Protein AF-A0A4R8T1F4-F1 (afdb_monomer_lite)

InterPro domains:
  IPR007219 Xylanolytic transcriptional activator, regulatory domain [PF04082] (1-56)

Structure (mmCIF, N/CA/C/O backbone):
data_AF-A0A4R8T1F4-F1
#
_entry.id   AF-A0A4R8T1F4-F1
#
loop_
_atom_site.group_PDB
_atom_site.id
_atom_site.type_symbol
_atom_site.label_atom_id
_atom_site.label_alt_id
_atom_site.label_comp_id
_atom_site.label_asym_id
_atom_site.label_entity_id
_atom_site.label_seq_id
_atom_site.pdbx_PDB_ins_code
_atom_site.Cartn_x
_atom_site.Cartn_y
_atom_site.Cartn_z
_atom_site.occupancy
_atom_site.B_iso_or_equiv
_atom_site.auth_seq_id
_atom_site.auth_comp_id
_atom_site.auth_asym_id
_atom_site.auth_atom_id
_atom_site.pdbx_PDB_model_num
ATOM 1 N N . MET A 1 1 ? 15.661 -9.679 -17.151 1.00 87.50 1 MET A N 1
ATOM 2 C CA . MET A 1 1 ? 14.685 -10.650 -16.601 1.00 87.50 1 MET A CA 1
ATOM 3 C C . MET A 1 1 ? 14.981 -11.155 -15.191 1.00 87.50 1 MET A C 1
ATOM 5 O O . MET A 1 1 ? 14.207 -10.804 -14.315 1.00 87.50 1 MET A O 1
ATOM 9 N N . ARG A 1 2 ? 16.074 -11.886 -14.906 1.00 89.06 2 ARG A N 1
ATOM 10 C CA . ARG A 1 2 ? 16.314 -12.486 -13.563 1.00 89.06 2 ARG A CA 1
ATOM 11 C C . ARG A 1 2 ? 16.114 -11.532 -12.372 1.00 89.06 2 ARG A C 1
ATOM 13 O O . ARG A 1 2 ? 15.431 -11.892 -11.425 1.00 89.06 2 ARG A O 1
ATOM 20 N N . ARG A 1 3 ? 16.632 -10.297 -12.453 1.00 91.06 3 ARG A N 1
ATOM 21 C CA . ARG A 1 3 ? 16.435 -9.274 -11.404 1.00 91.06 3 ARG A CA 1
ATOM 22 C C . ARG A 1 3 ? 14.962 -8.925 -11.182 1.00 91.06 3 ARG A C 1
ATOM 24 O O . ARG A 1 3 ? 14.544 -8.833 -10.041 1.00 91.06 3 ARG A O 1
ATOM 31 N N . ARG A 1 4 ? 14.178 -8.751 -12.255 1.00 91.81 4 ARG A N 1
ATOM 32 C CA . ARG A 1 4 ? 12.743 -8.428 -12.153 1.00 91.81 4 ARG A CA 1
ATOM 33 C C . ARG A 1 4 ? 11.991 -9.538 -11.416 1.00 91.81 4 ARG A C 1
ATOM 35 O O . ARG A 1 4 ? 11.257 -9.250 -10.485 1.00 91.81 4 ARG A O 1
ATOM 42 N N . ILE A 1 5 ? 12.254 -10.793 -11.784 1.00 91.62 5 ILE A N 1
ATOM 43 C CA . ILE A 1 5 ? 11.628 -11.967 -11.160 1.00 91.62 5 ILE A CA 1
ATOM 44 C C . ILE A 1 5 ? 12.032 -12.085 -9.688 1.00 91.62 5 ILE A C 1
ATOM 46 O O . ILE A 1 5 ? 11.171 -12.257 -8.835 1.00 91.62 5 ILE A O 1
ATOM 50 N N . TRP A 1 6 ? 13.325 -11.945 -9.378 1.00 91.31 6 TRP A N 1
ATOM 51 C CA . TRP A 1 6 ? 13.814 -12.001 -7.999 1.00 91.31 6 TRP A CA 1
ATOM 52 C C . TRP A 1 6 ? 13.118 -10.978 -7.099 1.00 91.31 6 TRP A C 1
ATOM 54 O O . TRP A 1 6 ? 12.613 -11.331 -6.038 1.00 91.31 6 TRP A O 1
ATOM 64 N N . TRP A 1 7 ? 13.064 -9.718 -7.535 1.00 91.56 7 TRP A N 1
ATOM 65 C CA . TRP A 1 7 ? 12.436 -8.658 -6.754 1.00 91.56 7 TRP A CA 1
ATOM 66 C C . TRP A 1 7 ? 10.920 -8.839 -6.626 1.00 91.56 7 TRP A C 1
ATOM 68 O O . TRP A 1 7 ? 10.375 -8.552 -5.564 1.00 91.56 7 TRP A O 1
ATOM 78 N N . GLN A 1 8 ? 10.255 -9.401 -7.639 1.00 91.44 8 GLN A N 1
ATOM 79 C CA . GLN A 1 8 ? 8.843 -9.764 -7.532 1.00 91.44 8 GLN A CA 1
ATOM 80 C C . GLN A 1 8 ? 8.614 -10.859 -6.480 1.00 91.44 8 GLN A C 1
ATOM 82 O O . GLN A 1 8 ? 7.722 -10.720 -5.649 1.00 91.44 8 GLN A O 1
ATOM 87 N N . ILE A 1 9 ? 9.431 -11.920 -6.477 1.00 90.69 9 ILE A N 1
ATOM 88 C CA . ILE A 1 9 ? 9.363 -12.990 -5.465 1.00 90.69 9 ILE A CA 1
ATOM 89 C C . ILE A 1 9 ? 9.607 -12.413 -4.070 1.00 90.69 9 ILE A C 1
ATOM 91 O O . ILE A 1 9 ? 8.846 -12.690 -3.150 1.00 90.69 9 ILE A O 1
ATOM 95 N N . PHE A 1 10 ? 10.630 -11.569 -3.929 1.00 88.62 10 PHE A N 1
ATOM 96 C CA . PHE A 1 10 ? 10.965 -10.919 -2.667 1.00 88.62 10 PHE A CA 1
ATOM 97 C C . PHE A 1 10 ? 9.807 -10.066 -2.126 1.00 88.62 10 PHE A C 1
ATOM 99 O O . PHE A 1 10 ? 9.461 -10.161 -0.952 1.00 88.62 10 PHE A O 1
ATOM 106 N N . MET A 1 11 ? 9.162 -9.267 -2.980 1.00 89.19 11 MET A N 1
ATOM 107 C CA . MET A 1 11 ? 8.011 -8.456 -2.571 1.00 89.19 11 MET A CA 1
ATOM 108 C C . MET A 1 11 ? 6.785 -9.300 -2.215 1.00 89.19 11 MET A C 1
ATOM 110 O O . MET A 1 11 ? 6.042 -8.933 -1.305 1.00 89.19 11 MET A O 1
ATOM 114 N N . LEU A 1 12 ? 6.567 -10.418 -2.912 1.00 89.31 12 LEU A N 1
ATOM 115 C CA . LEU A 1 12 ? 5.495 -11.353 -2.576 1.00 89.31 12 LEU A CA 1
ATOM 116 C C . LEU A 1 12 ? 5.749 -12.026 -1.224 1.00 89.31 12 LEU A C 1
ATOM 118 O O . LEU A 1 12 ? 4.828 -12.075 -0.417 1.00 89.31 12 LEU A O 1
ATOM 122 N N . ASP A 1 13 ? 6.977 -12.470 -0.944 1.00 87.50 13 ASP A N 1
ATOM 123 C CA . ASP A 1 13 ? 7.350 -13.046 0.356 1.00 87.50 13 ASP A CA 1
ATOM 124 C C . ASP A 1 13 ? 7.095 -12.054 1.500 1.00 87.50 13 ASP A C 1
ATOM 126 O O . ASP A 1 13 ? 6.393 -12.393 2.449 1.00 87.50 13 ASP A O 1
ATOM 130 N N . ILE A 1 14 ? 7.535 -10.796 1.346 1.00 84.00 14 ILE A N 1
ATOM 131 C CA . ILE A 1 14 ? 7.223 -9.710 2.291 1.00 84.00 14 ILE A CA 1
ATOM 132 C C . ILE A 1 14 ? 5.711 -9.554 2.483 1.00 84.00 14 ILE A C 1
ATOM 134 O O . ILE A 1 14 ? 5.217 -9.425 3.603 1.00 84.00 14 ILE A O 1
ATOM 138 N N . LYS A 1 15 ? 4.940 -9.528 1.391 1.00 85.19 15 LYS A N 1
ATOM 139 C CA . LYS A 1 15 ? 3.495 -9.310 1.483 1.00 85.19 15 LYS A CA 1
ATOM 140 C C . LYS A 1 15 ? 2.787 -10.468 2.184 1.00 85.19 15 LYS A C 1
ATOM 142 O O . LYS A 1 15 ? 1.896 -10.215 2.994 1.00 85.19 15 LYS A O 1
ATOM 147 N N . PHE A 1 16 ? 3.154 -11.707 1.877 1.00 85.38 16 PHE A N 1
ATOM 148 C CA . PHE A 1 16 ? 2.524 -12.878 2.475 1.00 85.38 16 PHE A CA 1
ATOM 149 C C . PHE A 1 16 ? 2.954 -13.094 3.921 1.00 85.38 16 PHE A C 1
ATOM 151 O O . PHE A 1 16 ? 2.099 -13.457 4.721 1.00 85.38 16 PHE A O 1
ATOM 158 N N . SER A 1 17 ? 4.199 -12.774 4.284 1.00 83.00 17 SER A N 1
ATOM 159 C CA . SER A 1 17 ? 4.638 -12.794 5.681 1.00 83.00 17 SER A CA 1
ATOM 160 C C . SER A 1 17 ? 3.823 -11.812 6.532 1.00 83.00 17 SER A C 1
ATOM 162 O O . SER A 1 17 ? 3.325 -12.177 7.596 1.00 83.00 17 SER A O 1
ATOM 164 N N . MET A 1 18 ? 3.580 -10.601 6.007 1.00 78.00 18 MET A N 1
ATOM 165 C CA . MET A 1 18 ? 2.718 -9.602 6.653 1.00 78.00 18 MET A CA 1
ATOM 166 C C . MET A 1 18 ? 1.273 -10.084 6.833 1.00 78.00 18 MET A C 1
ATOM 168 O O . MET A 1 18 ? 0.666 -9.785 7.856 1.00 78.00 18 MET A O 1
ATOM 172 N N . ILE A 1 19 ? 0.703 -10.797 5.853 1.00 78.81 19 ILE A N 1
ATOM 173 C CA . ILE A 1 19 ? -0.671 -11.323 5.951 1.00 78.81 19 ILE A CA 1
ATOM 174 C C . ILE A 1 19 ? -0.742 -12.484 6.947 1.00 78.81 19 ILE A C 1
ATOM 176 O O . ILE A 1 19 ? -1.661 -12.545 7.753 1.00 78.81 19 ILE A O 1
ATOM 180 N N . SER A 1 20 ? 0.210 -13.416 6.904 1.00 79.50 20 SER A N 1
ATOM 181 C CA . SER A 1 20 ? 0.166 -14.608 7.755 1.00 79.50 20 SER A CA 1
ATOM 182 C C . SER A 1 20 ? 0.613 -14.345 9.196 1.00 79.50 20 SER A C 1
ATOM 184 O O . SER A 1 20 ? 0.551 -15.253 10.021 1.00 79.50 20 SER A O 1
ATOM 186 N N . GLY A 1 21 ? 1.140 -13.150 9.492 1.00 72.00 21 GLY A N 1
ATOM 187 C CA . GLY A 1 21 ? 1.793 -12.842 10.768 1.00 72.00 21 GLY A CA 1
ATOM 188 C C . GLY A 1 21 ? 3.074 -13.650 11.002 1.00 72.00 21 GLY A C 1
ATOM 189 O O . GLY A 1 21 ? 3.549 -13.744 12.134 1.00 72.00 21 GLY A O 1
ATOM 190 N N . LEU A 1 22 ? 3.625 -14.256 9.946 1.00 72.81 22 LEU A N 1
ATOM 191 C CA . LEU A 1 22 ? 4.881 -14.999 10.010 1.00 72.81 22 LEU A CA 1
ATOM 192 C C . LEU A 1 22 ? 6.027 -14.050 9.673 1.00 72.81 22 LEU A C 1
ATOM 194 O O . LEU A 1 22 ? 5.851 -13.066 8.959 1.00 72.81 22 LEU A O 1
ATOM 198 N N . SER A 1 23 ? 7.225 -14.348 10.168 1.00 68.56 23 SER A N 1
ATOM 199 C CA . SER A 1 23 ? 8.414 -13.622 9.730 1.00 68.56 23 SER A CA 1
ATOM 200 C C . SER A 1 23 ? 8.636 -13.826 8.232 1.00 68.56 23 SER A C 1
ATOM 202 O O . SER A 1 23 ? 8.400 -14.922 7.720 1.00 68.56 23 SER A O 1
ATOM 204 N N . GLN A 1 24 ? 9.156 -12.796 7.559 1.00 67.12 24 GLN A N 1
ATOM 205 C CA . GLN A 1 24 ? 9.688 -12.915 6.198 1.00 67.12 24 GLN A CA 1
ATOM 206 C C . GLN A 1 24 ? 10.593 -14.144 6.104 1.00 67.12 24 GLN A C 1
ATOM 208 O O . GLN A 1 24 ? 11.353 -14.426 7.043 1.00 67.12 24 GLN A O 1
ATOM 213 N N . SER A 1 25 ? 10.532 -14.864 4.983 1.00 63.81 25 SER A N 1
ATOM 214 C CA . SER A 1 25 ? 11.443 -15.979 4.768 1.00 63.81 25 SER A CA 1
ATOM 215 C C . SER A 1 25 ? 12.874 -15.457 4.895 1.00 63.81 25 SER A C 1
ATOM 217 O O . SER A 1 25 ? 13.192 -14.345 4.461 1.00 63.81 25 SER A O 1
ATOM 219 N N . LEU A 1 26 ? 13.771 -16.257 5.476 1.00 61.62 26 LEU A N 1
ATOM 220 C CA . LEU A 1 26 ? 15.210 -15.974 5.516 1.00 61.62 26 LEU A CA 1
ATOM 221 C C . LEU A 1 26 ? 15.826 -16.122 4.109 1.00 61.62 26 LEU A C 1
ATOM 223 O O . LEU A 1 26 ? 16.814 -16.834 3.925 1.00 61.62 26 LEU A O 1
ATOM 227 N N . LEU A 1 27 ? 15.227 -15.481 3.095 1.00 63.50 27 LEU A N 1
ATOM 228 C CA . LEU A 1 27 ? 15.795 -15.340 1.763 1.00 63.50 27 LEU A CA 1
ATOM 229 C C . LEU A 1 27 ? 17.243 -14.862 1.932 1.00 63.50 27 LEU A C 1
ATOM 231 O O . LEU A 1 27 ? 17.474 -13.981 2.764 1.00 63.50 27 LEU A O 1
ATOM 235 N N . PRO A 1 28 ? 18.216 -15.433 1.201 1.00 53.62 28 PRO A N 1
ATOM 236 C CA . PRO A 1 28 ? 19.635 -15.255 1.486 1.00 53.62 28 PRO A CA 1
ATOM 237 C C . PRO A 1 28 ? 20.008 -13.787 1.735 1.00 53.62 28 PRO A C 1
ATOM 239 O O . PRO A 1 28 ? 19.920 -12.941 0.844 1.00 53.62 28 PRO A O 1
ATOM 242 N N . ARG A 1 29 ? 20.410 -13.481 2.972 1.00 62.56 29 ARG A N 1
ATOM 243 C CA . ARG A 1 29 ? 21.003 -12.202 3.378 1.00 62.56 29 ARG A CA 1
ATOM 244 C C . ARG A 1 29 ? 22.493 -12.493 3.577 1.00 62.56 29 ARG A C 1
ATOM 246 O O . ARG A 1 29 ? 22.846 -13.026 4.624 1.00 62.56 29 ARG A O 1
ATOM 253 N N . PRO A 1 30 ? 23.349 -12.269 2.565 1.00 56.78 30 PRO A N 1
ATOM 254 C CA . PRO A 1 30 ? 23.266 -11.211 1.559 1.00 56.78 30 PRO A CA 1
ATOM 255 C C . PRO A 1 30 ? 22.795 -11.694 0.179 1.00 56.78 30 PRO A C 1
ATOM 257 O O . PRO A 1 30 ? 23.291 -12.685 -0.348 1.00 56.78 30 PRO A O 1
ATOM 260 N N . CYS A 1 31 ? 21.909 -10.917 -0.448 1.00 67.06 31 CYS A N 1
ATOM 261 C CA . CYS A 1 31 ? 21.605 -11.031 -1.869 1.00 67.06 31 CYS A CA 1
ATOM 262 C C . CYS A 1 31 ? 22.242 -9.835 -2.586 1.00 67.06 31 CYS A C 1
ATOM 264 O O . CYS A 1 31 ? 21.890 -8.688 -2.317 1.00 67.06 31 CYS A O 1
ATOM 266 N N . ASP A 1 32 ? 23.183 -10.094 -3.493 1.00 77.81 32 ASP A N 1
ATOM 267 C CA . ASP A 1 32 ? 23.863 -9.088 -4.323 1.00 77.81 32 ASP A CA 1
ATOM 268 C C . ASP A 1 32 ? 23.003 -8.624 -5.520 1.00 77.81 32 ASP A C 1
ATOM 270 O O . ASP A 1 32 ? 23.458 -7.886 -6.408 1.00 77.81 32 ASP A O 1
ATOM 274 N N . CYS A 1 33 ? 21.734 -9.048 -5.556 1.00 86.94 33 CYS A N 1
ATOM 275 C CA . CYS A 1 33 ? 20.805 -8.725 -6.622 1.00 86.94 33 CYS A CA 1
ATOM 276 C C . CYS A 1 33 ? 20.491 -7.227 -6.629 1.00 86.94 33 CYS A C 1
ATOM 278 O O . CYS A 1 33 ? 19.690 -6.706 -5.854 1.00 86.94 33 CYS A O 1
ATOM 280 N N . LYS A 1 34 ? 21.111 -6.523 -7.576 1.00 90.19 34 LYS A N 1
ATOM 281 C CA . LYS A 1 34 ? 20.818 -5.114 -7.852 1.00 90.19 34 LYS A CA 1
ATOM 282 C C 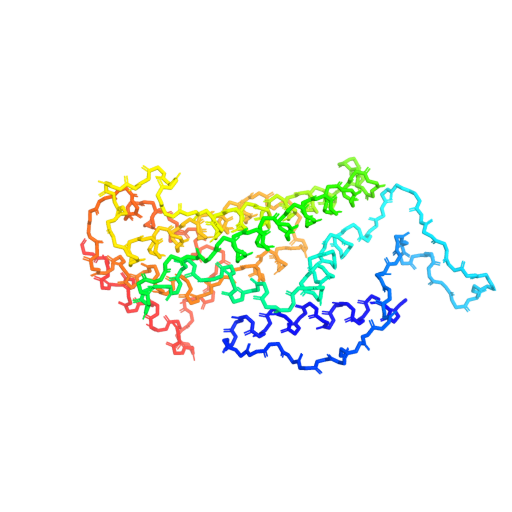. LYS A 1 34 ? 19.349 -4.933 -8.243 1.00 90.19 34 LYS A C 1
ATOM 284 O O . LYS A 1 34 ? 18.733 -5.837 -8.814 1.00 90.19 34 LYS A O 1
ATOM 289 N N . LEU A 1 35 ? 18.824 -3.730 -8.020 1.00 92.00 35 LEU A N 1
ATOM 290 C CA . LEU A 1 35 ? 17.503 -3.342 -8.512 1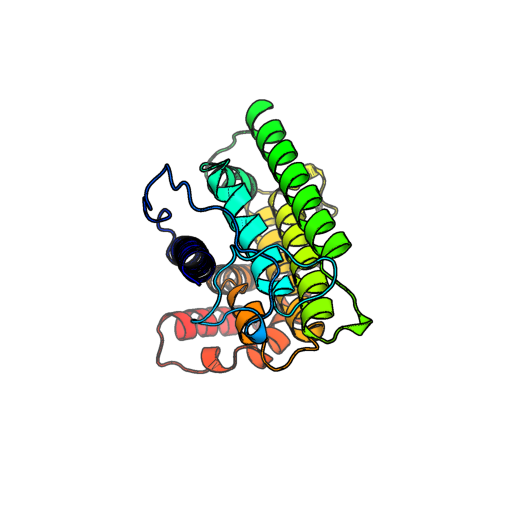.00 92.00 35 LEU A CA 1
ATOM 291 C C . LEU A 1 35 ? 17.380 -3.553 -10.038 1.00 92.00 35 LEU A C 1
ATOM 293 O O . LEU A 1 35 ? 18.392 -3.518 -10.762 1.00 92.00 35 LEU A O 1
ATOM 297 N N . PRO A 1 36 ? 16.161 -3.819 -10.546 1.00 93.44 36 PRO A N 1
ATOM 298 C CA . PRO A 1 36 ? 15.925 -3.906 -11.979 1.00 93.44 36 PRO A CA 1
ATOM 299 C C . PRO A 1 36 ? 16.240 -2.586 -12.683 1.00 93.44 36 PRO A C 1
ATOM 301 O O . PRO A 1 36 ? 16.175 -1.521 -12.079 1.00 93.44 36 PRO A O 1
ATOM 304 N N . LYS A 1 37 ? 16.583 -2.687 -13.967 1.00 93.75 37 LYS A N 1
ATOM 305 C CA . LYS A 1 37 ? 16.850 -1.528 -14.820 1.00 93.75 37 LYS A CA 1
ATOM 306 C C . LYS A 1 37 ? 15.556 -0.932 -15.376 1.00 93.75 37 LYS A C 1
ATOM 308 O O . LYS A 1 37 ? 14.599 -1.683 -15.583 1.00 93.75 37 LYS A O 1
ATOM 313 N N . ASN A 1 38 ? 15.571 0.370 -15.655 1.00 95.31 38 ASN A N 1
ATOM 314 C CA . ASN A 1 38 ? 14.505 1.099 -16.348 1.00 95.31 38 ASN A CA 1
ATOM 315 C C . ASN A 1 38 ? 14.574 0.813 -17.857 1.00 95.31 38 ASN A C 1
ATOM 317 O O . ASN A 1 38 ? 15.340 1.455 -18.570 1.00 95.31 38 ASN A O 1
ATOM 321 N N . LEU A 1 39 ? 13.861 -0.215 -18.313 1.00 94.56 39 LEU A N 1
ATOM 322 C CA . LEU A 1 39 ? 13.865 -0.722 -19.692 1.00 94.56 39 LEU A CA 1
ATOM 323 C C . LEU A 1 39 ? 12.477 -1.247 -20.025 1.00 94.56 39 LEU A C 1
ATOM 325 O O . LEU A 1 39 ? 11.893 -1.902 -19.165 1.00 94.56 39 LEU A O 1
ATOM 329 N N . ASP A 1 40 ? 12.002 -1.062 -21.246 1.00 92.62 40 ASP A N 1
ATOM 330 C CA . ASP A 1 40 ? 10.769 -1.700 -21.705 1.00 92.62 40 ASP A CA 1
ATOM 331 C C . ASP A 1 40 ? 11.017 -3.182 -22.024 1.00 92.62 40 ASP A C 1
ATOM 333 O O . ASP A 1 40 ? 12.159 -3.651 -22.091 1.00 92.62 40 ASP A O 1
ATOM 337 N N . ASP A 1 41 ? 9.950 -3.957 -22.204 1.00 90.62 41 ASP A N 1
ATOM 338 C CA . ASP A 1 41 ? 10.081 -5.364 -22.605 1.00 90.62 41 ASP A CA 1
ATOM 339 C C . ASP A 1 41 ? 10.634 -5.503 -24.026 1.00 90.62 41 ASP A C 1
ATOM 341 O O . ASP A 1 41 ? 11.446 -6.392 -24.282 1.00 90.62 41 ASP A O 1
ATOM 345 N N . ALA A 1 42 ? 10.284 -4.571 -24.917 1.00 90.62 42 ALA A N 1
ATOM 346 C CA . ALA A 1 42 ? 10.808 -4.512 -26.281 1.00 90.62 42 ALA A CA 1
ATOM 347 C C . ALA A 1 42 ? 12.333 -4.310 -26.335 1.00 90.62 42 ALA A C 1
ATOM 349 O O . ALA A 1 42 ? 12.977 -4.729 -27.297 1.00 90.62 42 ALA A O 1
ATOM 350 N N . ASP A 1 43 ? 12.925 -3.723 -25.288 1.00 89.19 43 ASP A N 1
ATOM 351 C CA . ASP A 1 43 ? 14.375 -3.551 -25.195 1.00 89.19 43 ASP A CA 1
ATOM 352 C C . ASP A 1 43 ? 15.097 -4.864 -24.871 1.00 89.19 43 ASP A C 1
ATOM 354 O O . ASP A 1 43 ? 16.309 -4.958 -25.045 1.00 89.19 43 ASP A O 1
ATOM 358 N N . LEU A 1 44 ? 14.395 -5.883 -24.363 1.00 89.44 44 LEU A N 1
ATOM 359 C CA . LEU A 1 44 ? 14.986 -7.137 -23.908 1.00 89.44 44 LEU A CA 1
ATOM 360 C C . LEU A 1 44 ? 14.886 -8.213 -24.994 1.00 89.44 44 LEU A C 1
ATOM 362 O O . LEU A 1 44 ? 13.891 -8.926 -25.093 1.00 89.44 44 LEU A O 1
ATOM 366 N N . HIS A 1 45 ? 15.961 -8.405 -25.760 1.00 86.44 45 HIS A N 1
ATOM 367 C CA . HIS A 1 45 ? 16.011 -9.389 -26.843 1.00 86.44 45 HIS A CA 1
ATOM 368 C C . HIS A 1 45 ? 17.193 -10.364 -26.718 1.00 86.44 45 HIS A C 1
ATOM 370 O O . HIS A 1 45 ? 18.262 -10.061 -26.187 1.00 86.44 45 HIS A O 1
ATOM 376 N N . THR A 1 46 ? 17.015 -11.588 -27.216 1.00 85.19 46 THR A N 1
ATOM 377 C CA . THR A 1 46 ? 18.015 -12.667 -27.093 1.00 85.19 46 THR A CA 1
ATOM 378 C C . THR A 1 46 ? 19.286 -12.416 -27.906 1.00 85.19 46 THR A C 1
ATOM 380 O O . THR A 1 46 ? 20.330 -12.967 -27.577 1.00 85.19 46 THR A O 1
ATOM 383 N N . GLY A 1 47 ? 19.212 -11.562 -28.931 1.00 86.69 47 GLY A N 1
ATOM 384 C CA . GLY A 1 47 ? 20.348 -11.177 -29.776 1.00 86.69 47 GLY A CA 1
ATOM 385 C C . GLY A 1 47 ? 21.195 -10.012 -29.252 1.00 86.69 47 GLY A C 1
ATOM 386 O O . GLY A 1 47 ? 22.048 -9.526 -29.989 1.00 86.69 47 GLY A O 1
ATOM 387 N N . ALA A 1 48 ? 20.952 -9.508 -28.038 1.00 85.62 48 ALA A N 1
ATOM 388 C CA . ALA A 1 48 ? 21.722 -8.390 -27.497 1.00 85.62 48 ALA A CA 1
ATOM 389 C C . ALA A 1 48 ? 23.186 -8.797 -27.259 1.00 85.62 48 ALA A C 1
ATOM 391 O O . ALA A 1 48 ? 23.476 -9.679 -26.450 1.00 85.62 48 ALA A O 1
ATOM 392 N N . THR A 1 49 ? 24.109 -8.136 -27.954 1.00 86.94 49 THR A N 1
ATOM 393 C CA . THR A 1 49 ? 25.560 -8.334 -27.808 1.00 86.94 49 THR A CA 1
ATOM 394 C C . THR A 1 49 ? 26.161 -7.433 -26.730 1.00 86.94 49 THR A C 1
ATOM 396 O O . THR A 1 49 ? 27.183 -7.769 -26.133 1.00 86.94 49 THR A O 1
ATOM 399 N N . GLU A 1 50 ? 25.508 -6.307 -26.439 1.00 88.31 50 GLU A N 1
ATOM 400 C CA . GLU A 1 50 ? 25.918 -5.357 -25.410 1.00 88.31 50 GLU A CA 1
ATOM 401 C C . GLU A 1 50 ? 25.121 -5.508 -24.111 1.00 88.31 50 GLU A C 1
ATOM 403 O O . GLU A 1 50 ? 24.002 -6.022 -24.058 1.00 88.31 50 GLU A O 1
ATOM 408 N N . ARG A 1 51 ? 25.697 -5.004 -23.016 1.00 88.62 51 ARG A N 1
ATOM 409 C CA . ARG A 1 51 ? 25.019 -4.984 -21.722 1.00 88.62 51 ARG A CA 1
ATOM 410 C C . ARG A 1 51 ? 23.930 -3.915 -21.708 1.00 88.62 51 ARG A C 1
ATOM 412 O O . ARG A 1 51 ? 24.224 -2.733 -21.854 1.00 88.62 51 ARG A O 1
ATOM 419 N N . TYR A 1 52 ? 22.711 -4.323 -21.363 1.00 91.38 52 TYR A N 1
ATOM 420 C CA . TYR A 1 52 ? 21.582 -3.415 -21.173 1.00 91.38 52 TYR A CA 1
ATOM 421 C C . TYR A 1 52 ? 21.904 -2.235 -20.242 1.00 91.38 52 TYR A C 1
ATOM 423 O O . TYR A 1 52 ? 22.346 -2.418 -19.096 1.00 91.38 52 TYR A O 1
ATOM 431 N N . LYS A 1 53 ? 21.653 -1.018 -20.725 1.00 90.38 53 LYS A N 1
ATOM 432 C CA . LYS A 1 53 ? 21.787 0.246 -19.984 1.00 90.38 53 LYS A CA 1
ATOM 433 C C . LYS A 1 53 ? 20.421 0.678 -19.450 1.00 90.38 53 LYS A C 1
ATOM 435 O O . LYS A 1 53 ? 19.414 0.106 -19.829 1.00 90.38 53 LYS A O 1
ATOM 440 N N . ASP A 1 54 ? 20.406 1.569 -18.473 1.00 91.25 54 ASP A N 1
ATOM 441 C CA . ASP A 1 54 ? 19.143 2.157 -18.019 1.00 91.25 54 ASP A CA 1
ATOM 442 C C . ASP A 1 54 ? 18.711 3.219 -19.028 1.00 91.25 54 ASP A C 1
ATOM 444 O O . ASP A 1 54 ? 19.570 3.931 -19.552 1.00 91.25 54 ASP A O 1
ATOM 448 N N . ARG A 1 55 ? 17.411 3.299 -19.316 1.00 91.38 55 ARG A N 1
ATOM 449 C CA . ARG A 1 55 ? 16.842 4.397 -20.098 1.00 91.38 55 ARG A CA 1
ATOM 450 C C . ARG A 1 55 ? 16.588 5.592 -19.199 1.00 91.38 55 ARG A C 1
ATOM 452 O O . ARG A 1 55 ? 16.154 5.439 -18.052 1.00 91.38 55 ARG A O 1
ATOM 459 N N . ASP A 1 56 ? 16.812 6.770 -19.756 1.00 90.12 56 ASP A N 1
ATOM 460 C CA . ASP A 1 56 ? 16.348 8.017 -19.168 1.00 90.12 56 ASP A CA 1
ATOM 461 C C . ASP A 1 56 ? 14.870 8.226 -19.518 1.00 90.12 56 ASP A C 1
ATOM 463 O O . ASP A 1 56 ? 14.435 7.905 -20.626 1.00 90.12 56 ASP A O 1
ATOM 467 N N . GLY A 1 57 ? 14.096 8.761 -18.572 1.00 92.88 57 GLY A N 1
ATOM 468 C CA . GLY A 1 57 ? 12.684 9.071 -18.781 1.00 92.88 57 GLY A CA 1
ATOM 469 C C . GLY A 1 57 ? 11.711 7.898 -18.564 1.00 92.88 57 GLY A C 1
ATOM 470 O O . GLY A 1 57 ? 12.075 6.879 -17.957 1.00 92.88 57 GLY A O 1
ATOM 471 N N . PRO A 1 58 ? 10.443 8.080 -18.984 1.00 96.06 58 PRO A N 1
ATOM 472 C CA . PRO A 1 58 ? 9.347 7.158 -18.704 1.00 96.06 58 PRO A CA 1
ATOM 473 C C . PRO A 1 58 ? 9.463 5.837 -19.471 1.00 96.06 58 PRO A C 1
ATOM 475 O O . PRO A 1 58 ? 9.811 5.821 -20.648 1.00 96.06 58 PRO A O 1
ATOM 478 N N . THR A 1 59 ? 9.154 4.735 -18.782 1.00 95.75 59 THR A N 1
ATOM 479 C CA . THR A 1 59 ? 9.040 3.377 -19.340 1.00 95.75 59 THR A CA 1
ATOM 480 C C . THR A 1 59 ? 7.915 2.621 -18.627 1.00 95.75 59 THR A C 1
ATOM 482 O O . THR A 1 59 ? 7.477 3.015 -17.538 1.00 95.75 59 THR A O 1
ATOM 485 N N . GLU A 1 60 ? 7.526 1.465 -19.165 1.00 92.25 60 GLU A N 1
ATOM 486 C CA . GLU A 1 60 ? 6.544 0.558 -18.550 1.00 92.25 60 GLU A CA 1
ATOM 487 C C . GLU A 1 60 ? 6.994 0.031 -17.167 1.00 92.25 60 GLU A C 1
ATOM 489 O O . GLU A 1 60 ? 6.191 -0.462 -16.370 1.00 92.25 60 GLU A O 1
ATOM 494 N N . MET A 1 61 ? 8.280 0.179 -16.826 1.00 94.06 61 MET A N 1
ATOM 495 C CA . MET A 1 61 ? 8.862 -0.289 -15.567 1.00 94.06 61 MET A CA 1
ATOM 496 C C . MET A 1 61 ? 8.591 0.606 -14.358 1.00 94.06 61 MET A C 1
ATOM 498 O O . MET A 1 61 ? 8.991 0.240 -13.250 1.00 94.06 61 MET A O 1
ATOM 502 N N . ILE A 1 62 ? 7.928 1.754 -14.510 1.00 95.44 62 ILE A N 1
ATOM 503 C CA . ILE A 1 62 ? 7.767 2.712 -13.406 1.00 95.44 62 ILE A CA 1
ATOM 504 C C . ILE A 1 62 ? 7.126 2.090 -12.156 1.00 95.44 62 ILE A C 1
ATOM 506 O O . ILE A 1 62 ? 7.615 2.285 -11.041 1.00 95.44 62 ILE A O 1
ATOM 510 N N . MET A 1 63 ? 6.092 1.267 -12.337 1.00 93.94 63 MET A N 1
ATOM 511 C CA . MET A 1 63 ? 5.400 0.588 -11.242 1.00 93.94 63 MET A CA 1
ATOM 512 C C . MET A 1 63 ? 6.319 -0.367 -10.466 1.00 93.94 63 MET A C 1
ATOM 514 O O . MET A 1 63 ? 6.530 -0.144 -9.270 1.00 93.94 63 MET A O 1
ATOM 518 N N . PRO A 1 64 ? 6.927 -1.396 -11.090 1.00 93.56 64 PRO A N 1
ATOM 519 C CA . PRO A 1 64 ? 7.855 -2.269 -10.378 1.00 93.56 64 PRO A CA 1
ATOM 520 C C . PRO A 1 64 ? 9.062 -1.508 -9.818 1.00 93.56 64 PRO A C 1
ATOM 522 O O . PRO A 1 64 ? 9.526 -1.842 -8.734 1.00 93.56 64 PRO A O 1
ATOM 525 N N . LEU A 1 65 ? 9.568 -0.465 -10.487 1.00 95.00 65 LEU A N 1
ATOM 526 C CA . LEU A 1 65 ? 10.665 0.343 -9.944 1.00 95.00 65 LEU A CA 1
ATOM 527 C C . LEU A 1 65 ? 10.284 1.004 -8.617 1.00 95.00 65 LEU A C 1
ATOM 529 O O . LEU A 1 65 ? 11.053 0.893 -7.666 1.00 95.00 65 LEU A O 1
ATOM 533 N N . VAL A 1 66 ? 9.106 1.630 -8.531 1.00 95.44 66 VAL A N 1
ATOM 534 C CA . VAL A 1 66 ? 8.573 2.224 -7.292 1.00 95.44 66 VAL A CA 1
ATOM 535 C C . VAL A 1 66 ? 8.428 1.165 -6.199 1.00 95.44 66 VAL A C 1
ATOM 537 O O . VAL A 1 66 ? 8.934 1.349 -5.093 1.00 95.44 66 VAL A O 1
ATOM 540 N N . VAL A 1 67 ? 7.805 0.028 -6.513 1.00 93.50 67 VAL A N 1
ATOM 541 C CA . VAL A 1 67 ? 7.549 -1.044 -5.538 1.00 93.50 67 VAL A CA 1
ATOM 542 C C . VAL A 1 67 ? 8.852 -1.654 -5.011 1.00 93.50 67 VAL A C 1
ATOM 544 O O . VAL A 1 67 ? 9.011 -1.839 -3.805 1.00 93.50 67 VAL A O 1
ATOM 547 N N . HIS A 1 68 ? 9.831 -1.903 -5.880 1.00 93.81 68 HIS A N 1
ATOM 548 C CA . HIS A 1 68 ? 11.103 -2.500 -5.475 1.00 93.81 68 HIS A CA 1
ATOM 549 C C . HIS A 1 68 ? 11.979 -1.557 -4.639 1.00 93.81 68 HIS A C 1
ATOM 551 O O . HIS A 1 68 ? 12.812 -2.043 -3.875 1.00 93.81 68 HIS A O 1
ATOM 557 N N . GLN A 1 69 ? 11.792 -0.229 -4.709 1.00 94.19 69 GLN A N 1
ATOM 558 C CA . GLN A 1 69 ? 12.466 0.676 -3.765 1.00 94.19 69 GLN A CA 1
ATOM 559 C C . GLN A 1 69 ? 12.045 0.408 -2.317 1.00 94.19 69 GLN A C 1
ATOM 561 O O . GLN A 1 69 ? 12.879 0.511 -1.420 1.00 94.19 69 GLN A O 1
ATOM 566 N N . ILE A 1 70 ? 10.780 0.039 -2.092 1.00 90.31 70 ILE A N 1
ATOM 567 C CA . ILE A 1 70 ? 10.253 -0.285 -0.760 1.00 90.31 70 ILE A CA 1
ATOM 568 C C . ILE A 1 70 ? 10.969 -1.520 -0.228 1.00 90.31 70 ILE A C 1
ATOM 570 O O . ILE A 1 70 ? 11.581 -1.466 0.838 1.00 90.31 70 ILE A O 1
ATOM 574 N N . GLY A 1 71 ? 10.961 -2.600 -1.018 1.00 89.38 71 GLY A N 1
ATOM 575 C CA . GLY A 1 71 ? 11.646 -3.839 -0.672 1.00 89.38 71 GLY A CA 1
ATOM 576 C C . GLY A 1 71 ? 13.132 -3.614 -0.414 1.00 89.38 71 GLY A C 1
ATOM 577 O O . GLY A 1 71 ? 13.668 -4.115 0.570 1.00 89.38 71 GLY A O 1
ATOM 578 N N . TYR A 1 72 ? 13.788 -2.798 -1.242 1.00 90.75 72 TYR A N 1
ATOM 579 C CA . TYR A 1 72 ? 15.189 -2.447 -1.042 1.00 90.75 72 TYR A CA 1
ATOM 580 C C . TYR A 1 72 ? 15.417 -1.762 0.308 1.00 90.75 72 TYR A C 1
ATOM 582 O O . TYR A 1 72 ? 16.298 -2.179 1.052 1.00 90.75 72 TYR A O 1
ATOM 590 N N . CYS A 1 73 ? 14.619 -0.750 0.662 1.00 90.81 73 CYS A N 1
ATOM 591 C CA . CYS A 1 73 ? 14.733 -0.082 1.960 1.00 90.81 73 CYS A CA 1
ATOM 592 C C . CYS A 1 73 ? 14.490 -1.042 3.131 1.00 90.81 73 CYS A C 1
ATOM 594 O O . CYS A 1 73 ? 15.248 -1.015 4.099 1.00 90.81 73 CYS A O 1
ATOM 596 N N . MET A 1 74 ? 13.468 -1.899 3.042 1.00 86.12 74 MET A N 1
ATOM 597 C CA . MET A 1 74 ? 13.166 -2.899 4.075 1.00 86.12 74 MET A CA 1
ATOM 598 C C . MET A 1 74 ? 14.316 -3.897 4.245 1.00 86.12 74 MET A C 1
ATOM 600 O O . MET A 1 74 ? 14.695 -4.219 5.366 1.00 86.12 74 MET A O 1
ATOM 604 N N . GLN A 1 75 ? 14.944 -4.325 3.148 1.00 85.94 75 GLN A N 1
ATOM 605 C CA . GLN A 1 75 ? 16.101 -5.219 3.192 1.00 85.94 75 GLN A CA 1
ATOM 606 C C . GLN A 1 75 ? 17.302 -4.595 3.925 1.00 85.94 75 GLN A C 1
ATOM 608 O O . GLN A 1 75 ? 18.044 -5.310 4.595 1.00 85.94 75 GLN A O 1
ATOM 613 N N . GLN A 1 76 ? 17.500 -3.275 3.815 1.00 86.12 76 GLN A N 1
ATOM 614 C CA . GLN A 1 76 ? 18.582 -2.564 4.513 1.00 86.12 76 GLN A CA 1
ATOM 615 C C . GLN A 1 76 ? 18.316 -2.371 6.014 1.00 86.12 76 GLN A C 1
ATOM 617 O O . GLN A 1 76 ? 19.234 -2.021 6.754 1.00 86.12 76 GLN A O 1
ATOM 622 N N . GLN A 1 77 ? 17.070 -2.535 6.462 1.00 86.06 77 GLN A N 1
ATOM 623 C CA . GLN A 1 77 ? 16.634 -2.289 7.837 1.00 86.06 77 GLN A CA 1
ATOM 624 C C . GLN A 1 77 ? 15.671 -3.405 8.274 1.00 86.06 77 GLN A C 1
ATOM 626 O O . GLN A 1 77 ? 14.467 -3.179 8.354 1.00 86.06 77 GLN A O 1
ATOM 631 N N . PRO A 1 78 ? 16.171 -4.621 8.539 1.00 76.50 78 PRO A N 1
ATOM 632 C CA . PRO A 1 78 ? 15.328 -5.807 8.686 1.00 76.50 78 PRO A CA 1
ATOM 633 C C . PRO A 1 78 ? 14.338 -5.749 9.857 1.00 76.50 78 PRO A C 1
ATOM 635 O O . PRO A 1 78 ? 13.265 -6.335 9.762 1.00 76.50 78 PRO A O 1
ATOM 638 N N . ASP A 1 79 ? 14.655 -5.005 10.918 1.00 81.75 79 ASP A N 1
ATOM 639 C CA . ASP A 1 79 ? 13.785 -4.861 12.094 1.00 81.75 79 ASP A CA 1
ATOM 640 C C . ASP A 1 79 ? 12.769 -3.714 11.959 1.00 81.75 79 ASP A C 1
ATOM 642 O O . ASP A 1 79 ? 11.970 -3.471 12.867 1.00 81.75 79 ASP A O 1
ATOM 646 N N . ILE A 1 80 ? 12.783 -2.975 10.840 1.00 83.62 80 ILE A N 1
ATOM 647 C CA . ILE A 1 80 ? 11.981 -1.755 10.702 1.00 83.62 80 ILE A CA 1
ATOM 648 C C . ILE A 1 80 ? 10.482 -2.021 10.784 1.00 83.62 80 ILE A C 1
ATOM 650 O O . ILE A 1 80 ? 9.750 -1.212 11.344 1.00 83.62 80 ILE A O 1
ATOM 654 N N . GLU A 1 81 ? 10.026 -3.156 10.260 1.00 78.38 81 GLU A N 1
ATOM 655 C CA . GLU A 1 81 ? 8.613 -3.526 10.238 1.00 78.38 81 GLU A CA 1
ATOM 656 C C . GLU A 1 81 ? 8.063 -3.658 11.665 1.00 78.38 81 GLU A C 1
ATOM 658 O O . GLU A 1 81 ? 7.094 -2.987 12.029 1.00 78.38 81 GLU A O 1
ATOM 663 N N . ALA A 1 82 ? 8.754 -4.429 12.510 1.00 77.69 82 ALA A N 1
ATOM 664 C CA . ALA A 1 82 ? 8.410 -4.583 13.920 1.00 77.69 82 ALA A CA 1
ATOM 665 C C . ALA A 1 82 ? 8.472 -3.241 14.673 1.00 77.69 82 ALA A C 1
ATOM 667 O O . ALA A 1 82 ? 7.606 -2.938 15.495 1.00 77.69 82 ALA A O 1
ATOM 668 N N . LEU A 1 83 ? 9.462 -2.396 14.363 1.00 80.69 83 LEU A N 1
ATOM 669 C CA . LEU A 1 83 ? 9.600 -1.065 14.964 1.00 80.69 83 LEU A CA 1
ATOM 670 C C . LEU A 1 83 ? 8.479 -0.095 14.554 1.00 80.69 83 LEU A C 1
ATOM 672 O O . LEU A 1 83 ? 8.049 0.736 15.363 1.00 80.69 83 LEU A O 1
ATOM 676 N N . MET A 1 84 ? 7.995 -0.180 13.314 1.00 78.56 84 MET A N 1
ATOM 677 C CA . MET A 1 84 ? 6.875 0.628 12.828 1.00 78.56 84 MET A CA 1
ATOM 678 C C . MET A 1 84 ? 5.572 0.223 13.509 1.00 78.56 84 MET A C 1
ATOM 680 O O . MET A 1 84 ? 4.898 1.082 14.077 1.00 78.56 84 MET A O 1
ATOM 684 N N . LEU A 1 85 ? 5.278 -1.080 13.545 1.00 72.50 85 LEU A N 1
ATOM 685 C CA . LEU A 1 85 ? 4.071 -1.630 14.170 1.00 72.50 85 LEU A CA 1
ATOM 686 C C . LEU A 1 85 ? 4.051 -1.495 15.698 1.00 72.50 85 LEU A C 1
ATOM 688 O O . LEU A 1 85 ? 3.011 -1.696 16.320 1.00 72.50 85 LEU A O 1
ATOM 692 N N . TYR A 1 86 ? 5.163 -1.096 16.318 1.00 68.94 86 TYR A N 1
ATOM 693 C CA . TYR A 1 86 ? 5.249 -0.877 17.760 1.00 68.94 86 TYR A CA 1
ATOM 694 C C . TYR A 1 86 ? 4.174 0.085 18.295 1.00 68.94 86 TYR A C 1
ATOM 696 O O . TYR A 1 86 ? 3.635 -0.154 19.371 1.00 68.94 86 TYR A O 1
ATOM 704 N N . ASN A 1 87 ? 3.836 1.162 17.572 1.00 61.22 87 ASN A N 1
ATOM 705 C CA . ASN A 1 87 ? 2.802 2.112 18.024 1.00 61.22 87 ASN A CA 1
ATOM 706 C C . ASN A 1 87 ? 1.410 1.461 18.092 1.00 61.22 87 ASN A C 1
ATOM 708 O O . ASN A 1 87 ? 0.632 1.776 18.985 1.00 61.22 87 ASN A O 1
ATOM 712 N N . GLU A 1 88 ? 1.132 0.529 17.182 1.00 57.16 88 GLU A N 1
ATOM 713 C CA . GLU A 1 88 ? -0.152 -0.169 17.081 1.00 57.16 88 GLU A CA 1
ATOM 714 C C . GLU A 1 88 ? -0.238 -1.352 18.057 1.00 57.16 88 GLU A C 1
ATOM 716 O O . GLU A 1 88 ? -1.272 -1.600 18.680 1.00 57.16 88 GLU A O 1
ATOM 721 N N . LEU A 1 89 ? 0.875 -2.068 18.250 1.00 55.72 89 LEU A N 1
ATOM 722 C CA . LEU A 1 89 ? 0.932 -3.290 19.058 1.00 55.72 89 LEU A CA 1
ATOM 723 C C . LEU A 1 89 ? 1.288 -3.048 20.537 1.00 55.72 89 LEU A C 1
ATOM 725 O O . LEU A 1 89 ? 1.135 -3.944 21.367 1.00 55.72 89 LEU A O 1
ATOM 729 N N . SER A 1 90 ? 1.694 -1.833 20.917 1.00 55.12 90 SER A N 1
ATOM 730 C CA . SER A 1 90 ? 2.033 -1.465 22.309 1.00 55.12 90 SER A CA 1
ATOM 731 C C . SER A 1 90 ? 0.841 -1.472 23.281 1.00 55.12 90 SER A C 1
ATOM 733 O O . SER A 1 90 ? 0.999 -1.183 24.465 1.00 55.12 90 SER A O 1
ATOM 735 N N . THR A 1 91 ? -0.326 -1.957 22.845 1.00 45.62 91 THR A N 1
ATOM 736 C CA . THR A 1 91 ? -1.363 -2.498 23.741 1.00 45.62 91 THR A CA 1
ATOM 737 C C . THR A 1 91 ? -0.822 -3.517 24.767 1.00 45.62 91 THR A C 1
ATOM 739 O O . THR A 1 91 ? -1.462 -3.706 25.800 1.00 45.62 91 THR A O 1
ATOM 742 N N . LEU A 1 92 ? 0.350 -4.129 24.526 1.00 43.97 92 LEU A N 1
ATOM 743 C CA . LEU A 1 92 ? 0.979 -5.133 25.397 1.00 43.97 92 LEU A CA 1
ATOM 744 C C . LEU A 1 92 ? 2.172 -4.636 26.241 1.00 43.97 92 LEU A C 1
ATOM 746 O O . LEU A 1 92 ? 2.610 -5.359 27.134 1.00 43.97 92 LEU A O 1
ATOM 750 N N . SER A 1 93 ? 2.707 -3.430 26.020 1.00 41.75 93 SER A N 1
ATOM 751 C CA . SER A 1 93 ? 3.792 -2.897 26.858 1.00 41.75 93 SER A CA 1
ATOM 752 C C . SER A 1 93 ? 3.752 -1.372 26.959 1.00 41.75 93 SER A C 1
ATOM 754 O O . SER A 1 93 ? 3.708 -0.648 25.969 1.00 41.75 93 SER A O 1
ATOM 756 N N . SER A 1 94 ? 3.811 -0.860 28.190 1.00 45.72 94 SER A N 1
ATOM 757 C CA . SER A 1 94 ? 3.773 0.572 28.524 1.00 45.72 94 SER A CA 1
ATOM 758 C C . SER A 1 94 ? 5.052 1.343 28.137 1.00 45.72 94 SER A C 1
ATOM 760 O O . SER A 1 94 ? 5.389 2.352 28.761 1.00 45.72 94 SER A O 1
ATOM 762 N N . GLY A 1 95 ? 5.832 0.847 27.176 1.00 53.25 95 GLY A N 1
ATOM 763 C CA . GLY A 1 95 ? 7.154 1.372 26.857 1.00 53.25 95 GLY A CA 1
ATOM 764 C C . GLY A 1 95 ? 7.090 2.508 25.842 1.00 53.25 95 GLY A C 1
ATOM 765 O O . GLY A 1 95 ? 6.698 2.299 24.697 1.00 53.25 95 GLY A O 1
ATOM 766 N N . ARG A 1 96 ? 7.550 3.706 26.215 1.00 60.78 96 ARG A N 1
ATOM 767 C CA . ARG A 1 96 ? 7.928 4.749 25.245 1.00 60.78 96 ARG A CA 1
ATOM 768 C C . ARG A 1 96 ? 9.010 4.191 24.309 1.00 60.78 96 ARG A C 1
ATOM 770 O O . ARG A 1 96 ? 9.970 3.598 24.801 1.00 60.78 96 ARG A O 1
ATOM 777 N N . LYS A 1 97 ? 8.902 4.428 22.993 1.00 68.44 97 LYS A N 1
ATOM 778 C CA . LYS A 1 97 ? 10.002 4.150 22.047 1.00 68.44 97 LYS A CA 1
ATOM 779 C C . LYS A 1 97 ? 11.284 4.828 22.534 1.00 68.44 97 LYS A C 1
ATOM 781 O O . LYS A 1 97 ? 11.252 5.977 22.987 1.00 68.44 97 LYS A O 1
ATOM 786 N N . SER A 1 98 ? 12.416 4.135 22.435 1.00 74.25 98 SER A N 1
ATOM 787 C CA . SER A 1 98 ? 13.704 4.756 22.753 1.00 74.25 98 SER A CA 1
ATOM 788 C C . SER A 1 98 ? 14.044 5.826 21.708 1.00 74.25 98 SER A C 1
ATOM 790 O O . SER A 1 98 ? 13.630 5.734 20.551 1.00 74.25 98 SER A O 1
ATOM 792 N N . LYS A 1 99 ? 14.847 6.834 22.080 1.00 78.38 99 LYS A N 1
ATOM 793 C CA . LYS A 1 99 ? 15.320 7.858 21.125 1.00 78.38 99 LYS A CA 1
ATOM 794 C C . LYS A 1 99 ? 15.994 7.234 19.895 1.00 78.38 99 LYS A C 1
ATOM 796 O O . LYS A 1 99 ? 15.853 7.756 18.794 1.00 78.38 99 LYS A O 1
ATOM 801 N N . VAL A 1 100 ? 16.689 6.111 20.088 1.00 80.94 100 VAL A N 1
ATOM 802 C CA . VAL A 1 100 ? 17.360 5.356 19.020 1.00 80.94 100 VAL A CA 1
ATOM 803 C C . VAL A 1 100 ? 16.340 4.750 18.055 1.00 80.94 100 VAL A C 1
ATOM 805 O O . VAL A 1 100 ? 16.474 4.926 16.849 1.00 80.94 100 VAL A O 1
ATOM 808 N N . GLN A 1 101 ? 15.285 4.111 18.571 1.00 83.44 101 GLN A N 1
ATOM 809 C CA . GLN A 1 101 ? 14.218 3.532 17.745 1.00 83.44 101 GLN A CA 1
ATOM 810 C C . GLN A 1 101 ? 13.486 4.612 16.939 1.00 83.44 101 GLN A C 1
ATOM 812 O O . GLN A 1 101 ? 13.262 4.444 15.743 1.00 83.44 101 GLN A O 1
ATOM 817 N N . SER A 1 102 ? 13.167 5.753 17.558 1.00 83.50 102 SER A N 1
ATOM 818 C CA . SER A 1 102 ? 12.540 6.877 16.851 1.00 83.50 102 SER A CA 1
ATOM 819 C C . SER A 1 102 ? 13.443 7.449 15.753 1.00 83.50 102 SER A C 1
ATOM 821 O O . SER A 1 102 ? 12.967 7.737 14.657 1.00 83.50 102 SER A O 1
ATOM 823 N N . ALA A 1 103 ? 14.750 7.571 16.008 1.00 87.94 103 ALA A N 1
ATOM 824 C CA . ALA A 1 103 ? 15.712 8.030 15.007 1.00 87.94 103 ALA A CA 1
ATOM 825 C C . ALA A 1 103 ? 15.853 7.043 13.835 1.00 87.94 103 ALA A C 1
ATOM 827 O O . ALA A 1 103 ? 15.938 7.475 12.686 1.00 87.94 103 ALA A O 1
ATOM 828 N N . GLN A 1 104 ? 15.832 5.735 14.108 1.00 89.94 104 GLN A N 1
ATOM 829 C CA . GLN A 1 104 ? 15.877 4.689 13.083 1.00 89.94 104 GLN A CA 1
ATOM 830 C C . GLN A 1 104 ? 14.625 4.696 12.197 1.00 89.94 104 GLN A C 1
ATOM 832 O O . GLN A 1 104 ? 14.726 4.588 10.976 1.00 89.94 104 GLN A O 1
ATOM 837 N N . ILE A 1 105 ? 13.443 4.890 12.790 1.00 89.19 105 ILE A N 1
ATOM 838 C CA . ILE A 1 105 ? 12.206 5.075 12.025 1.00 89.19 105 ILE A CA 1
ATOM 839 C C . ILE A 1 105 ? 12.318 6.329 11.155 1.00 89.19 105 ILE A C 1
ATOM 841 O O . ILE A 1 105 ? 12.096 6.259 9.950 1.00 89.19 105 ILE A O 1
ATOM 845 N N . GLY A 1 106 ? 12.727 7.461 11.734 1.00 90.81 106 GLY A N 1
ATOM 846 C CA . GLY A 1 106 ? 12.877 8.714 10.995 1.00 90.81 106 GLY A CA 1
ATOM 847 C C . GLY A 1 106 ? 13.848 8.607 9.813 1.00 90.81 106 GLY A C 1
ATOM 848 O O . GLY A 1 106 ? 13.545 9.091 8.720 1.00 90.81 106 GLY A O 1
ATOM 849 N N . SER A 1 107 ? 14.990 7.935 9.992 1.00 93.06 107 SER A N 1
ATOM 850 C CA . SER A 1 107 ? 15.973 7.741 8.920 1.00 93.06 107 SER A CA 1
ATOM 851 C C . SER A 1 107 ? 15.455 6.820 7.814 1.00 93.06 107 SER A C 1
ATOM 853 O O . SER A 1 107 ? 15.662 7.118 6.633 1.00 93.06 107 SER A O 1
ATOM 855 N N . PHE A 1 108 ? 14.727 5.755 8.165 1.00 93.12 108 PHE A N 1
ATOM 856 C CA . PHE A 1 108 ? 14.070 4.891 7.189 1.00 93.12 108 PHE A CA 1
ATOM 857 C C . PHE A 1 108 ? 13.021 5.653 6.376 1.00 93.12 108 PHE A C 1
ATOM 859 O O . PHE A 1 108 ? 13.060 5.606 5.147 1.00 93.12 108 PHE A O 1
ATOM 866 N N . VAL A 1 109 ? 12.116 6.383 7.043 1.00 93.94 109 VAL A N 1
ATOM 867 C CA . VAL A 1 109 ? 11.035 7.135 6.381 1.00 93.94 109 VAL A CA 1
ATOM 868 C C . VAL A 1 109 ? 11.620 8.140 5.397 1.00 93.94 109 VAL A C 1
ATOM 870 O O . VAL A 1 109 ? 11.208 8.175 4.237 1.00 93.94 109 VAL A O 1
ATOM 873 N N . LYS A 1 110 ? 12.637 8.898 5.825 1.00 95.81 110 LYS A N 1
ATOM 874 C CA . LYS A 1 110 ? 13.336 9.853 4.962 1.00 95.81 110 LYS A CA 1
ATOM 875 C C . LYS A 1 110 ? 13.976 9.164 3.755 1.00 95.81 110 LYS A C 1
ATOM 877 O O . LYS A 1 110 ? 13.746 9.574 2.623 1.00 95.81 110 LYS A O 1
ATOM 882 N N . THR A 1 111 ? 14.721 8.082 3.986 1.00 96.19 111 THR A N 1
ATOM 883 C CA . THR A 1 111 ? 15.399 7.334 2.916 1.00 96.19 111 THR A CA 1
ATOM 884 C C . THR A 1 111 ? 14.406 6.790 1.893 1.00 96.19 111 THR A C 1
ATOM 886 O O . THR A 1 111 ? 14.628 6.903 0.687 1.00 96.19 111 THR A O 1
ATOM 889 N N . LEU A 1 112 ? 13.299 6.210 2.355 1.00 96.00 112 LEU A N 1
ATOM 890 C CA . LEU A 1 112 ? 12.259 5.697 1.475 1.00 96.00 112 LEU A CA 1
ATOM 891 C C . LEU A 1 112 ? 11.613 6.825 0.666 1.00 96.00 112 LEU A C 1
ATOM 893 O O . LEU A 1 112 ? 11.503 6.706 -0.553 1.00 96.00 112 LEU A O 1
ATOM 897 N N . GLN A 1 113 ? 11.237 7.927 1.318 1.00 97.62 113 GLN A N 1
ATOM 898 C CA . GLN A 1 113 ? 10.652 9.088 0.654 1.00 97.62 113 GLN A CA 1
ATOM 899 C C . GLN A 1 113 ? 11.572 9.648 -0.434 1.00 97.62 113 GLN A C 1
ATOM 901 O O . GLN A 1 113 ? 11.120 9.853 -1.561 1.00 97.62 113 GLN A O 1
ATOM 906 N N . ASP A 1 114 ? 12.857 9.832 -0.134 1.00 97.94 114 ASP A N 1
ATOM 907 C CA . ASP A 1 114 ? 13.838 10.349 -1.090 1.00 97.94 114 ASP A CA 1
ATOM 908 C C . ASP A 1 114 ? 13.978 9.421 -2.305 1.00 97.94 114 ASP A C 1
ATOM 910 O O . ASP A 1 114 ? 13.961 9.877 -3.450 1.00 97.94 114 ASP A O 1
ATOM 914 N N . ARG A 1 115 ? 14.041 8.101 -2.084 1.00 96.81 115 ARG A N 1
ATOM 915 C CA . ARG A 1 115 ? 14.161 7.114 -3.171 1.00 96.81 115 ARG A CA 1
ATOM 916 C C . ARG A 1 115 ? 12.914 7.037 -4.041 1.00 96.81 115 ARG A C 1
ATOM 918 O O . ARG A 1 115 ? 13.041 6.986 -5.264 1.00 96.81 115 ARG A O 1
ATOM 925 N N . LEU A 1 116 ? 11.724 7.042 -3.442 1.00 97.50 116 LEU A N 1
ATOM 926 C CA . LEU A 1 116 ? 10.472 7.015 -4.197 1.00 97.50 116 LEU A CA 1
ATOM 927 C C . LEU A 1 116 ? 10.266 8.313 -4.985 1.00 97.50 116 LEU A C 1
ATOM 929 O O . LEU A 1 116 ? 9.865 8.270 -6.148 1.00 97.50 116 LEU A O 1
ATOM 933 N N . ASN A 1 117 ? 10.585 9.466 -4.390 1.00 97.31 117 ASN A N 1
ATOM 934 C CA . ASN A 1 117 ? 10.544 10.746 -5.092 1.00 97.31 117 ASN A CA 1
ATOM 935 C C . ASN A 1 117 ? 11.536 10.775 -6.255 1.00 97.31 117 ASN A C 1
ATOM 937 O O . ASN A 1 117 ? 11.160 11.192 -7.347 1.00 97.31 117 ASN A O 1
ATOM 941 N N . ASN A 1 118 ? 12.758 10.272 -6.061 1.00 96.38 118 ASN A N 1
ATOM 942 C CA . ASN A 1 118 ? 13.748 10.197 -7.131 1.00 96.38 118 ASN A CA 1
ATOM 943 C C . ASN A 1 118 ? 13.307 9.272 -8.274 1.00 96.38 118 ASN A C 1
ATOM 945 O O . ASN A 1 118 ? 13.502 9.617 -9.436 1.00 96.38 118 ASN A O 1
ATOM 949 N N . ALA A 1 119 ? 12.691 8.128 -7.956 1.00 95.62 119 ALA A N 1
ATOM 950 C CA . ALA A 1 119 ? 12.166 7.205 -8.959 1.00 95.62 119 ALA A CA 1
ATOM 951 C C . ALA A 1 119 ? 11.070 7.862 -9.813 1.00 95.62 119 ALA A C 1
ATOM 953 O O . ALA A 1 119 ? 11.148 7.812 -11.037 1.00 95.62 119 ALA A O 1
ATOM 954 N N . ILE A 1 120 ? 10.101 8.537 -9.181 1.00 96.38 120 ILE A N 1
ATOM 955 C CA . ILE A 1 120 ? 9.052 9.274 -9.901 1.00 96.38 120 ILE A CA 1
ATOM 956 C C . ILE A 1 120 ? 9.652 10.417 -10.725 1.00 96.38 120 ILE A C 1
ATOM 958 O O . ILE A 1 120 ? 9.332 10.544 -11.898 1.00 96.38 120 ILE A O 1
ATOM 962 N N . GLN A 1 121 ? 10.552 11.217 -10.148 1.00 95.75 121 GLN A N 1
ATOM 963 C CA . GLN A 1 121 ? 11.147 12.366 -10.837 1.00 95.75 121 GLN A CA 1
ATOM 964 C C . GLN A 1 121 ? 11.943 11.962 -12.086 1.00 95.75 121 GLN A C 1
ATOM 966 O O . GLN A 1 121 ? 11.936 12.690 -13.072 1.00 95.75 121 GLN A O 1
ATOM 971 N N . LYS A 1 122 ? 12.659 10.832 -12.043 1.00 94.56 122 LYS A N 1
ATOM 972 C CA . LYS A 1 122 ? 13.511 10.384 -13.154 1.00 94.56 122 LYS A CA 1
ATOM 973 C C . LYS A 1 122 ? 12.777 9.574 -14.215 1.00 94.56 122 LYS A C 1
ATOM 975 O O . LYS A 1 122 ? 13.173 9.616 -15.376 1.00 94.56 122 LYS A O 1
ATOM 980 N N . HIS A 1 123 ? 11.781 8.789 -13.808 1.00 95.25 123 HIS A N 1
ATOM 981 C CA . HIS A 1 123 ? 11.229 7.714 -14.635 1.00 95.25 123 HIS A CA 1
ATOM 982 C C . HIS A 1 123 ? 9.713 7.810 -14.829 1.00 95.25 123 HIS A C 1
ATOM 984 O O . HIS A 1 123 ? 9.105 6.874 -15.345 1.00 95.25 123 HIS A O 1
ATOM 990 N N . SER A 1 124 ? 9.076 8.904 -14.403 1.00 95.31 124 SER A N 1
ATOM 991 C CA . SER A 1 124 ? 7.636 9.084 -14.555 1.00 95.31 124 SER A CA 1
ATOM 992 C C . SER A 1 124 ? 7.280 10.352 -15.308 1.00 95.31 124 SER A C 1
ATOM 994 O O . SER A 1 124 ? 7.833 11.414 -15.046 1.00 95.31 124 SER A O 1
ATOM 996 N N . ASP A 1 125 ? 6.278 10.235 -16.172 1.00 94.06 125 ASP A N 1
ATOM 997 C CA . ASP A 1 125 ? 5.613 11.350 -16.831 1.00 94.06 125 ASP A CA 1
ATOM 998 C C . ASP A 1 125 ? 4.109 11.054 -16.860 1.00 94.06 125 ASP A C 1
ATOM 1000 O O . ASP A 1 125 ? 3.699 9.973 -17.277 1.00 94.06 125 ASP A O 1
ATOM 1004 N N . ALA A 1 126 ? 3.278 11.987 -16.392 1.00 87.69 126 ALA A N 1
ATOM 1005 C CA . ALA A 1 126 ? 1.826 11.814 -16.409 1.00 87.69 126 ALA A CA 1
ATOM 1006 C C . ALA A 1 126 ? 1.279 11.697 -17.845 1.00 87.69 126 ALA A C 1
ATOM 1008 O O . ALA A 1 126 ? 0.302 10.987 -18.071 1.00 87.69 126 ALA A O 1
ATOM 1009 N N . ALA A 1 127 ? 1.939 12.326 -18.824 1.00 91.69 127 ALA A N 1
ATOM 1010 C CA . ALA A 1 127 ? 1.569 12.220 -20.232 1.00 91.69 127 ALA A CA 1
ATOM 1011 C C . ALA A 1 127 ? 1.924 10.854 -20.851 1.00 91.69 127 ALA A C 1
ATOM 1013 O O . ALA A 1 127 ? 1.378 10.502 -21.895 1.00 91.69 127 ALA A O 1
ATOM 1014 N N . ALA A 1 128 ? 2.793 10.061 -20.208 1.00 91.69 128 ALA A N 1
ATOM 1015 C CA . ALA A 1 128 ? 3.203 8.740 -20.692 1.00 91.69 128 ALA A CA 1
ATOM 1016 C C . ALA A 1 128 ? 2.180 7.625 -20.390 1.00 91.69 128 ALA A C 1
ATOM 1018 O O . ALA A 1 128 ? 2.364 6.485 -20.812 1.00 91.69 128 ALA A O 1
ATOM 1019 N N . GLY A 1 129 ? 1.082 7.941 -19.694 1.00 90.81 129 GLY A N 1
ATOM 1020 C CA . GLY A 1 129 ? -0.095 7.079 -19.594 1.00 90.81 129 GLY A CA 1
ATOM 1021 C C . GLY A 1 129 ? -0.474 6.642 -18.172 1.00 90.81 129 GLY A C 1
ATOM 1022 O O . GLY A 1 129 ? 0.193 6.982 -17.192 1.00 90.81 129 GLY A O 1
ATOM 1023 N N . PRO A 1 130 ? -1.553 5.846 -18.031 1.00 91.44 130 PRO A N 1
ATOM 1024 C CA . PRO A 1 130 ? -2.188 5.581 -16.735 1.00 91.44 130 PRO A CA 1
ATOM 1025 C C . PRO A 1 130 ? -1.303 4.854 -15.711 1.00 91.44 130 PRO A C 1
ATOM 1027 O O . PRO A 1 130 ? -1.525 4.978 -14.508 1.00 91.44 130 PRO A O 1
ATOM 1030 N N . VAL A 1 131 ? -0.296 4.093 -16.159 1.00 92.19 131 VAL A N 1
ATOM 1031 C CA . VAL A 1 131 ? 0.635 3.375 -15.268 1.00 92.19 131 VAL A CA 1
ATOM 1032 C C . VAL A 1 131 ? 1.548 4.336 -14.495 1.00 92.19 131 VAL A C 1
ATOM 1034 O O . VAL A 1 131 ? 1.915 4.065 -13.352 1.00 92.19 131 VAL A O 1
ATOM 1037 N N . HIS A 1 132 ? 1.855 5.497 -15.077 1.00 94.81 132 HIS A N 1
ATOM 1038 C CA . HIS A 1 132 ? 2.639 6.552 -14.439 1.00 94.81 132 HIS A CA 1
ATOM 1039 C C . HIS A 1 132 ? 1.816 7.323 -13.403 1.00 94.81 132 HIS A C 1
ATOM 1041 O O . HIS A 1 132 ? 2.295 7.569 -12.293 1.00 94.81 132 HIS A O 1
ATOM 1047 N N . GLU A 1 133 ? 0.552 7.635 -13.717 1.00 93.44 133 GLU A N 1
ATOM 1048 C CA . GLU A 1 133 ? -0.393 8.185 -12.734 1.00 93.44 133 GLU A CA 1
ATOM 1049 C C . GLU A 1 133 ? -0.565 7.230 -11.545 1.00 93.44 133 GLU A C 1
ATOM 1051 O O . GLU A 1 133 ? -0.490 7.647 -10.385 1.00 93.44 133 GLU A O 1
ATOM 1056 N N . LEU A 1 134 ? -0.721 5.932 -11.824 1.00 93.31 134 LEU A N 1
ATOM 1057 C CA . LEU A 1 134 ? -0.816 4.897 -10.801 1.00 93.31 134 LEU A CA 1
ATOM 1058 C C . LEU A 1 134 ? 0.441 4.831 -9.925 1.00 93.31 134 LEU A C 1
ATOM 1060 O O . LEU A 1 134 ? 0.325 4.730 -8.706 1.00 93.31 134 LEU A O 1
ATOM 1064 N N . ALA A 1 135 ? 1.637 4.911 -10.509 1.00 95.50 135 ALA A N 1
ATOM 1065 C CA . ALA A 1 135 ? 2.881 4.879 -9.745 1.00 95.50 135 ALA A CA 1
ATOM 1066 C C . ALA A 1 135 ? 3.001 6.067 -8.781 1.00 95.50 135 ALA A C 1
ATOM 1068 O O . ALA A 1 135 ? 3.421 5.901 -7.631 1.00 95.50 135 ALA A O 1
ATOM 1069 N N . ALA A 1 136 ? 2.579 7.257 -9.217 1.00 94.56 136 ALA A N 1
ATOM 1070 C CA . ALA A 1 136 ? 2.510 8.433 -8.357 1.00 94.56 136 ALA A CA 1
ATOM 1071 C C . ALA A 1 136 ? 1.482 8.254 -7.225 1.00 94.56 136 ALA A C 1
ATOM 1073 O O . ALA A 1 136 ? 1.788 8.572 -6.071 1.00 94.56 136 ALA A O 1
ATOM 1074 N N . LEU A 1 137 ? 0.304 7.696 -7.530 1.00 93.56 137 LEU A N 1
ATOM 1075 C CA . LEU A 1 137 ? -0.716 7.358 -6.535 1.00 93.56 137 LEU A CA 1
ATOM 1076 C C . LEU A 1 137 ? -0.166 6.367 -5.499 1.00 93.56 137 LEU A C 1
ATOM 1078 O O . LEU A 1 137 ? -0.208 6.646 -4.304 1.00 93.56 137 LEU A O 1
ATOM 1082 N N . VAL A 1 138 ? 0.417 5.251 -5.943 1.00 93.94 138 VAL A N 1
ATOM 1083 C CA . VAL A 1 138 ? 0.976 4.204 -5.074 1.00 93.94 138 VAL A CA 1
ATOM 1084 C C . VAL A 1 138 ? 2.075 4.754 -4.173 1.00 93.94 138 VAL A C 1
ATOM 1086 O O . VAL A 1 138 ? 2.042 4.502 -2.968 1.00 93.94 138 VAL A O 1
ATOM 1089 N N . LYS A 1 139 ? 2.993 5.575 -4.704 1.00 95.25 139 LYS A N 1
ATOM 1090 C CA . LYS A 1 139 ? 3.983 6.283 -3.879 1.00 95.25 139 LYS A CA 1
ATOM 1091 C C . LYS A 1 139 ? 3.306 7.047 -2.739 1.00 95.25 139 LYS A C 1
ATOM 1093 O O . LYS A 1 139 ? 3.710 6.906 -1.585 1.00 95.25 139 LYS A O 1
ATOM 1098 N N . ASN A 1 140 ? 2.319 7.880 -3.064 1.00 93.94 140 ASN A N 1
ATOM 1099 C CA . ASN A 1 140 ? 1.667 8.741 -2.081 1.00 93.94 140 ASN A CA 1
ATOM 1100 C C . ASN A 1 140 ? 0.932 7.915 -1.018 1.00 93.94 140 ASN A C 1
ATOM 1102 O O . ASN A 1 140 ? 1.072 8.204 0.168 1.00 93.94 140 ASN A O 1
ATOM 1106 N N . LEU A 1 141 ? 0.240 6.848 -1.427 1.00 92.38 141 LEU A N 1
ATOM 1107 C CA . LEU A 1 141 ? -0.452 5.929 -0.521 1.00 92.38 141 LEU A CA 1
ATOM 1108 C C . LEU A 1 141 ? 0.508 5.273 0.477 1.00 92.38 141 LEU A C 1
ATOM 1110 O O . LEU A 1 141 ? 0.235 5.248 1.674 1.00 92.38 141 LEU A O 1
ATOM 1114 N N . ILE A 1 142 ? 1.658 4.783 0.008 1.00 91.56 142 ILE A N 1
ATOM 1115 C CA . ILE A 1 142 ? 2.662 4.153 0.877 1.00 91.56 142 ILE A CA 1
ATOM 1116 C C . ILE A 1 142 ? 3.231 5.160 1.876 1.00 91.56 142 ILE A C 1
ATOM 1118 O O . ILE A 1 142 ? 3.317 4.863 3.067 1.00 91.56 142 ILE A O 1
ATOM 1122 N N . LEU A 1 143 ? 3.610 6.354 1.411 1.00 93.44 143 LEU A N 1
ATOM 1123 C CA . LEU A 1 143 ? 4.165 7.386 2.286 1.00 93.44 143 LEU A CA 1
ATOM 1124 C C . LEU A 1 143 ? 3.146 7.852 3.328 1.00 93.44 143 LEU A C 1
ATOM 1126 O O . LEU A 1 143 ? 3.505 8.025 4.492 1.00 93.44 143 LEU A O 1
ATOM 1130 N N . GLN A 1 144 ? 1.878 7.994 2.940 1.00 91.75 144 GLN A N 1
ATOM 1131 C CA . GLN A 1 144 ? 0.804 8.333 3.866 1.00 91.75 144 GLN A CA 1
ATOM 1132 C C . GLN A 1 144 ? 0.592 7.225 4.906 1.00 91.75 144 GLN A C 1
ATOM 1134 O O . GLN A 1 144 ? 0.539 7.513 6.099 1.00 91.75 144 GLN A O 1
ATOM 1139 N N . LYS A 1 145 ? 0.564 5.956 4.487 1.00 89.06 145 LYS A N 1
ATOM 1140 C CA . LYS A 1 145 ? 0.402 4.809 5.390 1.00 89.06 145 LYS A CA 1
ATOM 1141 C C . LYS A 1 145 ? 1.547 4.672 6.394 1.00 89.06 145 LYS A C 1
ATOM 1143 O O . LYS A 1 145 ? 1.322 4.380 7.569 1.00 89.06 145 LYS A O 1
ATOM 1148 N N . ILE A 1 146 ? 2.778 4.916 5.948 1.00 89.44 146 ILE A N 1
A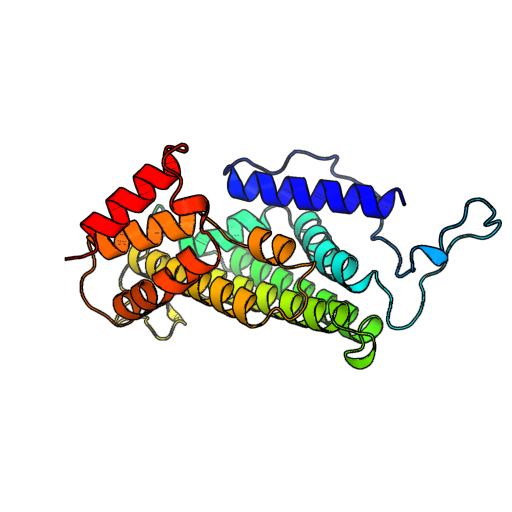TOM 1149 C CA . ILE A 1 146 ? 3.956 4.925 6.821 1.00 89.44 146 ILE A CA 1
ATOM 1150 C C . ILE A 1 146 ? 3.887 6.097 7.797 1.00 89.44 146 ILE A C 1
ATOM 1152 O O . ILE A 1 146 ? 4.157 5.913 8.983 1.00 89.44 146 ILE A O 1
ATOM 1156 N N . LYS A 1 147 ? 3.493 7.286 7.328 1.00 88.62 147 LYS A N 1
ATOM 1157 C CA . LYS A 1 147 ? 3.311 8.456 8.190 1.00 88.62 147 LYS A CA 1
ATOM 1158 C C . LYS A 1 147 ? 2.280 8.182 9.286 1.00 88.62 147 LYS A C 1
ATOM 1160 O O . LYS A 1 147 ? 2.593 8.418 10.445 1.00 88.62 147 LYS A O 1
ATOM 1165 N N . GLU A 1 148 ? 1.112 7.636 8.946 1.00 86.38 148 GLU A N 1
ATOM 1166 C CA . GLU A 1 148 ? 0.082 7.287 9.938 1.00 86.38 148 GLU A CA 1
ATOM 1167 C C . GLU A 1 148 ? 0.593 6.269 10.962 1.00 86.38 148 GLU A C 1
ATOM 1169 O O . GLU A 1 148 ? 0.505 6.507 12.158 1.00 86.38 148 GLU A O 1
ATOM 1174 N N . THR A 1 149 ? 1.209 5.176 10.504 1.00 84.38 149 THR A N 1
ATOM 1175 C CA . THR A 1 149 ? 1.728 4.112 11.388 1.00 84.38 149 THR A CA 1
ATOM 1176 C C . THR A 1 149 ? 2.839 4.611 12.325 1.00 84.38 149 THR A C 1
ATOM 1178 O O . THR A 1 149 ? 2.996 4.149 13.457 1.00 84.38 149 THR A O 1
ATOM 1181 N N . THR A 1 150 ? 3.659 5.557 11.863 1.00 84.69 150 THR A N 1
ATOM 1182 C CA . THR A 1 150 ? 4.817 6.050 12.627 1.00 84.69 150 THR A CA 1
ATOM 1183 C C . THR A 1 150 ? 4.512 7.274 13.483 1.00 84.69 150 THR A C 1
ATOM 1185 O O . THR A 1 150 ? 5.278 7.545 14.412 1.00 84.69 150 THR A O 1
ATOM 1188 N N . CYS A 1 151 ? 3.399 7.966 13.228 1.00 84.12 151 CYS A N 1
ATOM 1189 C CA . CYS A 1 151 ? 2.968 9.132 13.987 1.00 84.12 151 CYS A CA 1
ATOM 1190 C C . CYS A 1 151 ? 2.690 8.750 15.453 1.00 84.12 151 CYS A C 1
ATOM 1192 O O . CYS A 1 151 ? 1.898 7.839 15.718 1.00 84.12 151 CYS A O 1
ATOM 1194 N N . PRO A 1 152 ? 3.345 9.403 16.429 1.00 82.56 152 PRO A N 1
ATOM 1195 C CA . PRO A 1 152 ? 3.024 9.208 17.834 1.00 82.56 152 PRO A CA 1
ATOM 1196 C C . PRO A 1 152 ? 1.555 9.556 18.114 1.00 82.56 152 PRO A C 1
ATOM 1198 O O . PRO A 1 152 ? 1.087 10.587 17.633 1.00 82.56 152 PRO A O 1
ATOM 1201 N N . PRO A 1 153 ? 0.834 8.774 18.937 1.00 83.19 153 PRO A N 1
ATOM 1202 C CA . PRO A 1 153 ? -0.560 9.063 19.279 1.00 83.19 153 PRO A CA 1
ATOM 1203 C C . PRO A 1 153 ? -0.784 10.489 19.797 1.00 83.19 153 PRO A C 1
ATOM 1205 O O . PRO A 1 153 ? -1.794 11.097 19.480 1.00 83.19 153 PRO A O 1
ATOM 1208 N N . GLN A 1 154 ? 0.183 11.048 20.533 1.00 84.94 154 GLN A N 1
ATOM 1209 C CA . GLN A 1 154 ? 0.130 12.395 21.117 1.00 84.94 154 GLN A CA 1
ATOM 1210 C C . GLN A 1 154 ? 0.119 13.526 20.085 1.00 84.94 154 GLN A C 1
ATOM 1212 O O . GLN A 1 154 ? -0.247 14.650 20.417 1.00 84.94 154 GLN A O 1
ATOM 1217 N N . GLU A 1 155 ? 0.569 13.246 18.865 1.00 86.62 155 GLU A N 1
ATOM 1218 C CA . GLU A 1 155 ? 0.618 14.211 17.766 1.00 86.62 155 GLU A CA 1
ATOM 1219 C C . GLU A 1 155 ? -0.627 14.122 16.872 1.00 86.62 155 GLU A C 1
ATOM 1221 O O . GLU A 1 155 ? -0.752 14.880 15.910 1.00 86.62 155 GLU A O 1
ATOM 1226 N N . GLN A 1 156 ? -1.549 13.201 17.169 1.00 86.00 156 GLN A N 1
ATOM 1227 C CA . GLN A 1 156 ? -2.755 13.004 16.377 1.00 86.00 156 GLN A CA 1
ATOM 1228 C C . GLN A 1 156 ? -3.875 13.963 16.811 1.00 86.00 156 GLN A C 1
ATOM 1230 O O . GLN A 1 156 ? -4.009 14.236 18.006 1.00 86.00 156 GLN A O 1
ATOM 1235 N N . PRO A 1 157 ? -4.711 14.450 15.873 1.00 89.19 157 PRO A N 1
ATOM 1236 C CA . PRO A 1 157 ? -5.805 15.377 16.179 1.00 89.19 157 PRO A CA 1
ATOM 1237 C C . PRO A 1 157 ? -6.791 14.853 17.227 1.00 89.19 157 PRO A C 1
ATOM 1239 O O . PRO A 1 157 ? -7.308 15.619 18.035 1.00 89.19 157 PRO A O 1
ATOM 1242 N N . GLU A 1 158 ? -7.039 13.545 17.224 1.00 91.69 158 GLU A N 1
ATOM 1243 C CA . GLU A 1 158 ? -7.973 12.874 18.125 1.00 91.69 158 GLU A CA 1
ATOM 1244 C C . GLU A 1 158 ? -7.381 12.607 19.530 1.00 91.69 158 GLU A C 1
ATOM 1246 O O . GLU A 1 158 ? -8.066 12.068 20.405 1.00 91.69 158 GLU A O 1
ATOM 1251 N N . TRP A 1 159 ? -6.117 12.975 19.787 1.00 88.62 159 TRP A N 1
ATOM 1252 C CA . TRP A 1 159 ? -5.477 12.788 21.092 1.00 88.62 159 TRP A CA 1
ATOM 1253 C C . TRP A 1 159 ? -6.170 13.578 22.203 1.00 88.62 159 TRP A C 1
ATOM 1255 O O . TRP A 1 159 ? -6.444 14.770 22.073 1.00 88.62 159 TRP A O 1
ATOM 1265 N N . GLY A 1 160 ? -6.438 12.913 23.330 1.00 89.00 160 GLY A N 1
ATOM 1266 C CA . GLY A 1 160 ? -7.099 13.527 24.484 1.00 89.00 160 GLY A CA 1
ATOM 1267 C C . GLY A 1 160 ? -8.609 13.736 24.318 1.00 89.00 160 GLY A C 1
ATOM 1268 O O . GLY A 1 160 ? -9.253 14.183 25.264 1.00 89.00 160 GLY A O 1
ATOM 1269 N N . THR A 1 161 ? -9.176 13.388 23.160 1.00 91.81 161 THR A N 1
ATOM 1270 C CA . THR A 1 161 ? -10.624 13.392 22.910 1.00 91.81 161 THR A CA 1
ATOM 1271 C C . THR A 1 161 ? -11.121 11.971 22.652 1.00 91.81 161 THR A C 1
ATOM 1273 O O . THR A 1 161 ? -11.726 11.370 23.536 1.00 91.81 161 THR A O 1
ATOM 1276 N N . GLU A 1 162 ? -10.814 11.400 21.486 1.00 91.00 162 GLU A N 1
ATOM 1277 C CA . GLU A 1 162 ? -11.199 10.030 21.115 1.00 91.00 162 GLU A CA 1
ATOM 1278 C C . GLU A 1 162 ? -10.061 9.017 21.304 1.00 91.00 162 GLU A C 1
ATOM 1280 O O . GLU A 1 162 ? -10.331 7.833 21.497 1.00 91.00 162 GLU A O 1
ATOM 1285 N N . ILE A 1 163 ? -8.798 9.461 21.312 1.00 90.50 163 ILE A N 1
ATOM 1286 C CA . ILE A 1 163 ? -7.631 8.629 21.633 1.00 90.50 163 ILE A CA 1
ATOM 1287 C C . ILE A 1 163 ? -7.226 8.868 23.092 1.00 90.50 163 ILE A C 1
ATOM 1289 O O . ILE A 1 163 ? -6.522 9.832 23.407 1.00 90.50 163 ILE A O 1
ATOM 1293 N N . LEU A 1 164 ? -7.661 7.969 23.980 1.00 89.00 164 LEU A N 1
ATOM 1294 C CA . LEU A 1 164 ? -7.339 7.991 25.415 1.00 89.00 164 LEU A CA 1
ATOM 1295 C C . LEU A 1 164 ? -6.458 6.808 25.829 1.00 89.00 164 LEU A C 1
ATOM 1297 O O . LEU A 1 164 ? -5.668 6.895 26.769 1.00 89.00 164 LEU A O 1
ATOM 1301 N N . THR A 1 165 ? -6.585 5.692 25.118 1.00 86.62 165 THR A N 1
ATOM 1302 C CA . THR A 1 165 ? -5.870 4.447 25.386 1.00 86.62 165 THR A CA 1
ATOM 1303 C C . THR A 1 165 ? -5.146 3.945 24.134 1.00 86.62 165 THR A C 1
ATOM 1305 O O . THR A 1 165 ? -5.518 4.299 23.012 1.00 86.62 165 THR A O 1
ATOM 1308 N N . PRO A 1 166 ? -4.157 3.042 24.276 1.00 83.19 166 PRO A N 1
ATOM 1309 C CA . PRO A 1 166 ? -3.547 2.377 23.123 1.00 83.19 166 PRO A CA 1
ATOM 1310 C C . PRO A 1 166 ? -4.566 1.650 22.228 1.00 83.19 166 PRO A C 1
ATOM 1312 O O . PRO A 1 166 ? -4.388 1.589 21.016 1.00 83.19 166 PRO A O 1
ATOM 1315 N N . LYS A 1 167 ? -5.665 1.139 22.805 1.00 87.69 167 LYS A N 1
ATOM 1316 C CA . LYS A 1 167 ? -6.750 0.501 22.040 1.00 87.69 167 LYS A CA 1
ATOM 1317 C C . LYS A 1 167 ? -7.515 1.502 21.175 1.00 87.69 167 LYS A C 1
ATOM 1319 O O . LYS A 1 167 ? -7.976 1.131 20.102 1.00 87.69 167 LYS A O 1
ATOM 1324 N N . ASP A 1 168 ? -7.654 2.745 21.627 1.00 90.31 168 ASP A N 1
ATOM 1325 C CA . ASP A 1 168 ? -8.287 3.806 20.840 1.00 90.31 168 ASP A CA 1
ATOM 1326 C C . ASP A 1 168 ? -7.408 4.234 19.671 1.00 90.31 168 ASP A C 1
ATOM 1328 O O . ASP A 1 168 ? -7.911 4.401 18.563 1.00 90.31 168 ASP A O 1
ATOM 1332 N N . ASN A 1 169 ? -6.093 4.323 19.895 1.00 89.19 169 ASN A N 1
ATOM 1333 C CA . ASN A 1 169 ? -5.144 4.578 18.815 1.00 89.19 169 ASN A CA 1
ATOM 1334 C C . ASN A 1 169 ? -5.217 3.481 17.743 1.00 89.19 169 ASN A C 1
ATOM 1336 O O . ASN A 1 169 ? -5.339 3.792 16.562 1.00 89.19 169 ASN A O 1
ATOM 1340 N N . LEU A 1 170 ? -5.234 2.210 18.163 1.00 89.81 170 LEU A N 1
ATOM 1341 C CA . LEU A 1 170 ? -5.354 1.076 17.245 1.00 89.81 170 LEU A CA 1
ATOM 1342 C C . LEU A 1 170 ? -6.681 1.096 16.466 1.00 89.81 170 LEU A C 1
ATOM 1344 O O . LEU A 1 170 ? -6.707 0.811 15.268 1.00 89.81 170 LEU A O 1
ATOM 1348 N N . PHE A 1 171 ? -7.789 1.472 17.115 1.00 93.75 171 PHE A N 1
ATOM 1349 C CA . PHE A 1 171 ? -9.072 1.655 16.434 1.00 93.75 171 PHE A CA 1
ATOM 1350 C C . PHE A 1 171 ? -9.019 2.783 15.398 1.00 93.75 171 PHE A C 1
ATOM 1352 O O . PHE A 1 171 ? -9.419 2.570 14.252 1.00 93.75 171 PHE A O 1
ATOM 1359 N N . LYS A 1 172 ? -8.462 3.947 15.754 1.00 93.56 172 LYS A N 1
ATOM 1360 C CA . LYS A 1 172 ? -8.265 5.057 14.812 1.00 93.56 172 LYS A CA 1
ATOM 1361 C C . LYS A 1 172 ? -7.419 4.629 13.619 1.00 93.56 172 LYS A C 1
ATOM 1363 O O . LYS A 1 172 ? -7.768 4.943 12.477 1.00 93.56 172 LYS A O 1
ATOM 1368 N N . TRP A 1 173 ? -6.315 3.923 13.859 1.00 91.69 173 TRP A N 1
ATOM 1369 C CA . TRP A 1 173 ? -5.446 3.431 12.793 1.00 91.69 173 TRP A CA 1
ATOM 1370 C C . TRP A 1 173 ? -6.196 2.480 11.855 1.00 91.69 173 TRP A C 1
ATOM 1372 O O . TRP A 1 173 ? -6.098 2.624 10.637 1.00 91.69 173 TRP A O 1
ATOM 1382 N N . ALA A 1 174 ? -7.016 1.574 12.394 1.00 94.25 174 ALA A N 1
ATOM 1383 C CA . ALA A 1 174 ? -7.819 0.657 11.589 1.00 94.25 174 ALA A CA 1
ATOM 1384 C C . ALA A 1 174 ? -8.847 1.384 10.701 1.00 94.25 174 ALA A C 1
ATOM 1386 O O . ALA A 1 174 ? -8.977 1.059 9.515 1.00 94.25 174 ALA A O 1
ATOM 1387 N N . VAL A 1 175 ? -9.518 2.411 11.239 1.00 95.88 175 VAL A N 1
ATOM 1388 C CA . VAL A 1 175 ? -10.427 3.285 10.473 1.00 95.88 175 VAL A CA 1
ATOM 1389 C C . VAL A 1 175 ? -9.662 4.007 9.362 1.00 95.88 175 VAL A C 1
ATOM 1391 O O . VAL A 1 175 ? -10.017 3.891 8.191 1.00 95.88 175 VAL A O 1
ATOM 1394 N N . THR A 1 176 ? -8.555 4.667 9.706 1.00 94.44 176 THR A N 1
ATOM 1395 C CA . THR A 1 176 ? -7.755 5.464 8.759 1.00 94.44 176 THR A CA 1
ATOM 1396 C C . THR A 1 176 ? -7.137 4.598 7.654 1.00 94.44 176 THR A C 1
ATOM 1398 O O . THR A 1 176 ? -7.115 4.985 6.487 1.00 94.44 176 THR A O 1
ATOM 1401 N N . SER A 1 177 ? -6.668 3.392 7.988 1.00 93.06 177 SER A N 1
ATOM 1402 C CA . SER A 1 177 ? -6.150 2.419 7.017 1.00 93.06 177 SER A CA 1
ATOM 1403 C C . SER A 1 177 ? -7.240 1.978 6.035 1.00 93.06 177 SER A C 1
ATOM 1405 O O . SER A 1 177 ? -7.002 1.890 4.829 1.00 93.06 177 SER A O 1
ATOM 1407 N N . THR A 1 178 ? -8.464 1.758 6.525 1.00 95.81 178 THR A N 1
ATOM 1408 C CA . THR A 1 178 ? -9.610 1.404 5.677 1.00 95.81 178 THR A CA 1
ATOM 1409 C C . THR A 1 178 ? -9.995 2.561 4.753 1.00 95.81 178 THR A C 1
ATOM 1411 O O . THR A 1 178 ? -10.123 2.350 3.549 1.00 95.81 178 THR A O 1
ATOM 1414 N N . GLU A 1 179 ? -10.083 3.789 5.271 1.00 95.81 179 GLU A N 1
ATOM 1415 C CA . GLU A 1 179 ? -10.334 5.001 4.475 1.00 95.81 179 GLU A CA 1
ATOM 1416 C C . GLU A 1 179 ? -9.305 5.172 3.350 1.00 95.81 179 GLU A C 1
ATOM 1418 O O . GLU A 1 179 ? -9.672 5.404 2.198 1.00 95.81 179 GLU A O 1
ATOM 1423 N N . GLN A 1 180 ? -8.015 5.001 3.655 1.00 93.56 180 GLN A N 1
ATOM 1424 C CA . GLN A 1 180 ? -6.942 5.096 2.662 1.00 93.56 180 GLN A CA 1
ATOM 1425 C C . GLN A 1 180 ? -7.081 4.055 1.549 1.00 93.56 180 GLN A C 1
ATOM 1427 O O . GLN A 1 180 ? -6.873 4.388 0.383 1.00 93.56 180 GLN A O 1
ATOM 1432 N N . ASN A 1 181 ? -7.463 2.817 1.878 1.00 93.88 181 ASN A N 1
ATOM 1433 C CA . ASN A 1 181 ? -7.718 1.791 0.865 1.00 93.88 181 ASN A CA 1
ATOM 1434 C C . ASN A 1 181 ? -8.902 2.172 -0.036 1.00 93.88 181 ASN A C 1
ATOM 1436 O O . ASN A 1 181 ? -8.802 2.060 -1.256 1.00 93.88 181 ASN A O 1
ATOM 1440 N N . ILE A 1 182 ? -9.998 2.683 0.534 1.00 95.44 182 ILE A N 1
ATOM 1441 C CA . ILE A 1 182 ? -11.159 3.123 -0.253 1.00 95.44 182 ILE A CA 1
ATOM 1442 C C . ILE A 1 182 ? -10.810 4.316 -1.150 1.00 95.44 182 ILE A C 1
ATOM 1444 O O . ILE A 1 182 ? -11.190 4.335 -2.323 1.00 95.44 182 ILE A O 1
ATOM 1448 N N . ILE A 1 183 ? -10.051 5.289 -0.639 1.00 94.75 183 ILE A N 1
ATOM 1449 C CA . ILE A 1 183 ? -9.531 6.402 -1.443 1.00 94.75 183 ILE A CA 1
ATOM 1450 C C . ILE A 1 183 ? -8.660 5.863 -2.580 1.00 94.75 183 ILE A C 1
ATOM 1452 O O . ILE A 1 183 ? -8.814 6.308 -3.717 1.00 94.75 183 ILE A O 1
ATOM 1456 N N . ALA A 1 184 ? -7.793 4.883 -2.315 1.00 92.94 184 ALA A N 1
ATOM 1457 C CA . ALA A 1 184 ? -6.950 4.266 -3.333 1.00 92.94 184 ALA A CA 1
ATOM 1458 C C . ALA A 1 184 ? -7.772 3.592 -4.439 1.00 92.94 184 ALA A C 1
ATOM 1460 O O . ALA A 1 184 ? -7.468 3.781 -5.616 1.00 92.94 184 ALA A O 1
ATOM 1461 N N . TYR A 1 185 ? -8.830 2.858 -4.081 1.00 94.31 185 TYR A N 1
ATOM 1462 C CA . TYR A 1 185 ? -9.727 2.231 -5.053 1.00 94.31 185 TYR A CA 1
ATOM 1463 C C . TYR A 1 185 ? -10.415 3.259 -5.945 1.00 94.31 185 TYR A C 1
ATOM 1465 O O . TYR A 1 185 ? -10.348 3.147 -7.166 1.00 94.31 185 TYR A O 1
ATOM 1473 N N . LYS A 1 186 ? -10.990 4.305 -5.344 1.00 93.31 186 LYS A N 1
ATOM 1474 C CA . LYS A 1 186 ? -11.670 5.388 -6.070 1.00 93.31 186 LYS A CA 1
ATOM 1475 C C . LYS A 1 186 ? -10.714 6.219 -6.932 1.00 93.31 186 LYS A C 1
ATOM 1477 O O . LYS A 1 186 ? -11.106 6.709 -7.985 1.00 93.31 186 LYS A O 1
ATOM 1482 N N . SER A 1 187 ? -9.465 6.383 -6.496 1.00 92.25 187 SER A N 1
ATOM 1483 C CA . SER A 1 187 ? -8.458 7.176 -7.216 1.00 92.25 187 SER A CA 1
ATOM 1484 C C . SER A 1 187 ? -7.763 6.394 -8.332 1.00 92.25 187 SER A C 1
ATOM 1486 O O . SER A 1 187 ? -7.104 6.997 -9.182 1.00 92.25 187 SER A O 1
ATOM 1488 N N . ASN A 1 188 ? -7.868 5.062 -8.339 1.00 90.56 188 ASN A N 1
ATOM 1489 C CA . ASN A 1 188 ? -7.230 4.239 -9.352 1.00 90.56 188 ASN A CA 1
ATOM 1490 C C . ASN A 1 188 ? -7.964 4.362 -10.692 1.00 90.56 188 ASN A C 1
ATOM 1492 O O . ASN A 1 188 ? -9.038 3.800 -10.887 1.00 90.56 188 ASN A O 1
ATOM 1496 N N . LYS A 1 189 ? -7.327 5.027 -11.655 1.00 87.12 189 LYS A N 1
ATOM 1497 C CA . LYS A 1 189 ? -7.839 5.133 -13.027 1.00 87.12 189 LYS A CA 1
ATOM 1498 C C . LYS A 1 189 ? -7.381 3.996 -13.943 1.00 87.12 189 LYS A C 1
ATOM 1500 O O . LYS A 1 189 ? -7.809 3.938 -15.091 1.00 87.12 189 LYS A O 1
ATOM 1505 N N . HIS A 1 190 ? -6.500 3.105 -13.475 1.00 88.50 190 HIS A N 1
ATOM 1506 C CA . HIS A 1 190 ? -5.963 2.024 -14.294 1.00 88.50 190 HIS A CA 1
ATOM 1507 C C . HIS A 1 190 ? -6.742 0.716 -14.056 1.00 88.50 190 HIS A C 1
ATOM 1509 O O . HIS A 1 190 ? -6.506 0.038 -13.048 1.00 88.50 190 HIS A O 1
ATOM 1515 N N . PRO A 1 191 ? -7.612 0.272 -14.987 1.00 81.00 191 PRO A N 1
ATOM 1516 C CA . PRO A 1 191 ? -8.481 -0.886 -14.757 1.00 81.00 191 PRO A CA 1
ATOM 1517 C C . PRO A 1 191 ? -7.681 -2.181 -14.550 1.00 81.00 191 PRO A C 1
ATOM 1519 O O . PRO A 1 191 ? -7.953 -2.946 -13.630 1.00 81.00 191 PRO A O 1
ATOM 1522 N N . GLY A 1 192 ? -6.614 -2.379 -15.333 1.00 88.44 192 GLY A N 1
ATOM 1523 C CA . GLY A 1 192 ? -5.759 -3.570 -15.249 1.00 88.44 192 GLY A CA 1
ATOM 1524 C C . GLY A 1 192 ? -4.894 -3.701 -13.987 1.00 88.44 192 GLY A C 1
ATOM 1525 O O . GLY A 1 192 ? -4.285 -4.747 -13.800 1.00 88.44 192 GLY A O 1
ATOM 1526 N N . PHE A 1 193 ? -4.830 -2.684 -13.119 1.00 89.94 193 PHE A N 1
ATOM 1527 C CA . PHE A 1 193 ? -4.004 -2.701 -11.901 1.00 89.94 193 PHE A CA 1
ATOM 1528 C C . PHE A 1 193 ? -4.819 -2.625 -10.606 1.00 89.94 193 PHE A C 1
ATOM 1530 O O . PHE A 1 193 ? -4.243 -2.517 -9.522 1.00 89.94 193 PHE A O 1
ATOM 1537 N N . LEU A 1 194 ? -6.149 -2.754 -10.679 1.00 91.31 194 LEU A N 1
ATOM 1538 C CA . LEU A 1 194 ? -6.980 -2.820 -9.475 1.00 91.31 194 LEU A CA 1
ATOM 1539 C C . LEU A 1 194 ? -6.536 -3.958 -8.540 1.00 91.31 194 LEU A C 1
ATOM 1541 O O . LEU A 1 194 ? -6.537 -3.783 -7.325 1.00 91.31 194 LEU A O 1
ATOM 1545 N N . TRP A 1 195 ? -6.081 -5.088 -9.096 1.00 91.50 195 TRP A N 1
ATOM 1546 C CA . TRP A 1 195 ? -5.523 -6.201 -8.320 1.00 91.50 195 TRP A CA 1
ATOM 1547 C C . TRP A 1 195 ? -4.363 -5.757 -7.421 1.00 91.50 195 TRP A C 1
ATOM 1549 O O . TRP A 1 195 ? -4.281 -6.190 -6.277 1.00 91.50 195 TRP A O 1
ATOM 1559 N N . PHE A 1 196 ? -3.494 -4.861 -7.899 1.00 90.69 196 PHE A N 1
ATOM 1560 C CA . PHE A 1 196 ? -2.341 -4.397 -7.135 1.00 90.69 196 PHE A CA 1
ATOM 1561 C C . PHE A 1 196 ? -2.782 -3.529 -5.957 1.00 90.69 196 PHE A C 1
ATOM 1563 O O . PHE A 1 196 ? -2.279 -3.689 -4.849 1.00 90.69 196 PHE A O 1
ATOM 1570 N N . ILE A 1 197 ? -3.764 -2.648 -6.168 1.00 92.06 197 ILE A N 1
ATOM 1571 C CA . ILE A 1 197 ? -4.326 -1.845 -5.078 1.00 92.06 197 ILE A CA 1
ATOM 1572 C C . ILE A 1 197 ? -5.049 -2.748 -4.070 1.00 92.06 197 ILE A C 1
ATOM 1574 O O . ILE A 1 197 ? -4.857 -2.585 -2.868 1.00 92.06 197 ILE A O 1
ATOM 1578 N N . LYS A 1 198 ? -5.786 -3.767 -4.534 1.00 91.62 198 LYS A N 1
ATOM 1579 C CA . LYS A 1 198 ? -6.402 -4.780 -3.660 1.00 91.62 198 LYS A CA 1
ATOM 1580 C C . LYS A 1 198 ? -5.374 -5.559 -2.836 1.00 91.62 198 LYS A C 1
ATOM 1582 O O . LYS A 1 198 ? -5.651 -5.890 -1.689 1.00 91.62 198 LYS A O 1
ATOM 1587 N N . LEU A 1 199 ? -4.166 -5.797 -3.358 1.00 89.38 199 LEU A N 1
ATOM 1588 C CA . LEU A 1 19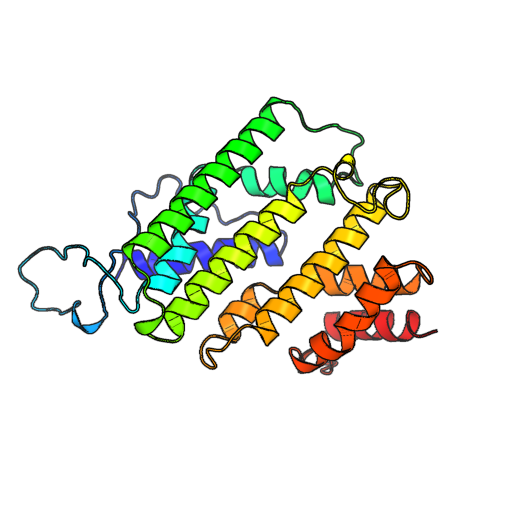9 ? -3.081 -6.397 -2.572 1.00 89.38 199 LEU A CA 1
ATOM 1589 C C . LEU A 1 199 ? -2.620 -5.508 -1.407 1.00 89.38 199 LEU A C 1
ATOM 1591 O O . LEU A 1 199 ? -1.977 -6.019 -0.496 1.00 89.38 199 LEU A O 1
ATOM 1595 N N . LEU A 1 200 ? -2.911 -4.205 -1.385 1.00 87.75 200 LEU A N 1
ATOM 1596 C CA . LEU A 1 200 ? -2.568 -3.327 -0.257 1.00 87.75 200 LEU A CA 1
ATOM 1597 C C . LEU A 1 200 ? -3.586 -3.403 0.892 1.00 87.75 200 LEU A C 1
ATOM 1599 O O . LEU A 1 200 ? -3.251 -3.021 2.020 1.00 87.75 200 LEU A O 1
ATOM 1603 N N . PHE A 1 201 ? -4.772 -3.958 0.628 1.00 91.12 201 PHE A N 1
ATOM 1604 C CA . PHE A 1 201 ? -5.820 -4.175 1.617 1.00 91.12 201 PHE A CA 1
ATOM 1605 C C . PHE A 1 201 ? -5.379 -5.170 2.697 1.00 91.12 201 PHE A C 1
ATOM 1607 O O . PHE A 1 201 ? -4.612 -6.106 2.443 1.00 91.12 201 PHE A O 1
ATOM 1614 N N . GLN A 1 202 ? -5.844 -4.947 3.925 1.00 88.56 202 GLN A N 1
ATOM 1615 C CA . GLN A 1 202 ? -5.542 -5.791 5.081 1.00 88.56 202 GLN A CA 1
ATOM 1616 C C . GLN A 1 202 ? -6.854 -6.248 5.719 1.00 88.56 202 GLN A C 1
ATOM 1618 O O . GLN A 1 202 ? -7.499 -5.493 6.444 1.00 88.56 202 GLN A O 1
ATOM 1623 N N . TYR A 1 203 ? -7.238 -7.490 5.436 1.00 89.00 203 TYR A N 1
ATOM 1624 C CA . TYR A 1 203 ? -8.510 -8.072 5.866 1.00 89.00 203 TYR A CA 1
ATOM 1625 C C . TYR A 1 203 ? -8.653 -8.133 7.393 1.00 89.00 203 TYR A C 1
ATOM 1627 O O . TYR A 1 203 ? -9.707 -7.791 7.925 1.00 89.00 203 TYR A O 1
ATOM 1635 N N . ASP A 1 204 ? -7.583 -8.466 8.115 1.00 88.19 204 ASP A N 1
ATOM 1636 C CA . ASP A 1 204 ? -7.606 -8.544 9.582 1.00 88.19 204 ASP A CA 1
ATOM 1637 C C . ASP A 1 204 ? -7.880 -7.184 10.236 1.00 88.19 204 ASP A C 1
ATOM 1639 O O . ASP A 1 204 ? -8.558 -7.098 11.261 1.00 88.19 204 ASP A O 1
ATOM 1643 N N . VAL A 1 205 ? -7.417 -6.100 9.602 1.00 91.38 205 VAL A N 1
ATOM 1644 C CA . VAL A 1 205 ? -7.661 -4.722 10.053 1.00 91.38 205 VAL A CA 1
ATOM 1645 C C . VAL A 1 205 ? -9.139 -4.367 9.920 1.00 91.38 205 VAL A C 1
ATOM 1647 O O . VAL A 1 205 ? -9.703 -3.758 10.830 1.00 91.38 205 VAL A O 1
ATOM 1650 N N . LEU A 1 206 ? -9.790 -4.801 8.835 1.00 94.69 206 LEU A N 1
ATOM 1651 C CA . LEU A 1 206 ? -11.233 -4.642 8.656 1.00 94.69 206 LEU A CA 1
ATOM 1652 C C . LEU A 1 206 ? -12.010 -5.412 9.731 1.00 94.69 206 LEU A C 1
ATOM 1654 O O . LEU A 1 206 ? -12.888 -4.840 10.374 1.00 94.69 206 LEU A O 1
ATOM 1658 N N . ILE A 1 207 ? -11.682 -6.691 9.949 1.00 92.44 207 ILE A N 1
ATOM 1659 C CA . ILE A 1 207 ? -12.348 -7.524 10.964 1.00 92.44 207 ILE A CA 1
ATOM 1660 C C . ILE A 1 207 ? -12.214 -6.879 12.345 1.00 92.44 207 ILE A C 1
ATOM 1662 O O . ILE A 1 207 ? -13.205 -6.754 13.068 1.00 92.44 207 ILE A O 1
ATOM 1666 N N . TYR A 1 208 ? -11.011 -6.418 12.694 1.00 92.81 208 TYR A N 1
ATOM 1667 C CA . TYR A 1 208 ? -10.772 -5.699 13.939 1.00 92.81 208 TYR A CA 1
ATOM 1668 C C . TYR A 1 208 ? -11.619 -4.422 14.039 1.00 92.81 208 TYR A C 1
ATOM 1670 O O . TYR A 1 208 ? -12.288 -4.219 15.055 1.00 92.81 208 TYR A O 1
ATOM 1678 N N . MET A 1 209 ? -11.640 -3.591 12.991 1.00 95.69 209 MET A N 1
ATOM 1679 C CA . MET A 1 209 ? -12.423 -2.352 12.954 1.00 95.69 209 MET A CA 1
ATOM 1680 C C . MET A 1 209 ? -13.912 -2.626 13.196 1.00 95.69 209 MET A C 1
ATOM 1682 O O . MET A 1 209 ? -14.508 -2.016 14.081 1.00 95.69 209 MET A O 1
ATOM 1686 N N . VAL A 1 210 ? -14.512 -3.579 12.476 1.00 95.50 210 VAL A N 1
ATOM 1687 C CA . VAL A 1 210 ? -15.931 -3.936 12.652 1.00 95.50 210 VAL A CA 1
ATOM 1688 C C . VAL A 1 210 ? -16.183 -4.546 14.033 1.00 95.50 210 VAL A C 1
ATOM 1690 O O . VAL A 1 210 ? -17.181 -4.238 14.687 1.00 95.50 210 VAL A O 1
ATOM 1693 N N . GLY A 1 211 ? -15.250 -5.357 14.535 1.00 94.38 211 GLY A N 1
ATOM 1694 C CA . GLY A 1 211 ? -15.292 -5.862 15.904 1.00 94.38 211 GLY A CA 1
ATOM 1695 C C . GLY A 1 211 ? -15.357 -4.735 16.940 1.00 94.38 211 GLY A C 1
ATOM 1696 O O . GLY A 1 211 ? -16.150 -4.820 17.882 1.00 94.38 211 GLY A O 1
ATOM 1697 N N . GLN A 1 212 ? -14.591 -3.655 16.748 1.00 94.75 212 GLN A N 1
ATOM 1698 C CA . GLN A 1 212 ? -14.653 -2.455 17.587 1.00 94.75 212 GLN A CA 1
ATOM 1699 C C . GLN A 1 212 ? -15.968 -1.683 17.414 1.00 94.75 212 GLN A C 1
ATOM 1701 O O . GLN A 1 212 ? -16.540 -1.272 18.422 1.00 94.75 212 GLN A O 1
ATOM 1706 N N . LEU A 1 213 ? -16.501 -1.552 16.193 1.00 95.56 213 LEU A N 1
ATOM 1707 C CA . LEU A 1 213 ? -17.818 -0.939 15.943 1.00 95.56 213 LEU A CA 1
ATOM 1708 C C . LEU A 1 213 ? -18.962 -1.690 16.649 1.00 95.56 213 LEU A C 1
ATOM 1710 O O . LEU A 1 213 ? -19.968 -1.091 17.002 1.00 95.56 213 LEU A O 1
ATOM 1714 N N . SER A 1 214 ? -18.798 -2.987 16.939 1.00 92.25 214 SER A N 1
ATOM 1715 C CA . SER A 1 214 ? -19.785 -3.749 17.725 1.00 92.25 214 SER A CA 1
ATOM 1716 C C . SER A 1 214 ? -19.837 -3.397 19.217 1.00 92.25 214 SER A C 1
ATOM 1718 O O . SER A 1 214 ? -20.725 -3.866 19.931 1.00 92.25 214 SER A O 1
ATOM 1720 N N . GLN A 1 215 ? -18.864 -2.620 19.699 1.00 91.75 215 GLN A N 1
ATOM 1721 C CA . GLN A 1 215 ? -18.730 -2.198 21.097 1.00 91.75 215 GLN A CA 1
ATOM 1722 C C . GLN A 1 215 ? -18.775 -0.672 21.241 1.00 91.75 215 GLN A C 1
ATOM 1724 O O . GLN A 1 215 ? -19.287 -0.168 22.237 1.00 91.75 215 GLN A O 1
ATOM 1729 N N . ARG A 1 216 ? -18.233 0.056 20.259 1.00 92.50 216 ARG A N 1
ATOM 1730 C CA . ARG A 1 216 ? -18.187 1.519 20.200 1.00 92.50 216 ARG A CA 1
ATOM 1731 C C . ARG A 1 216 ? -19.372 2.029 19.386 1.00 92.50 216 ARG A C 1
ATOM 1733 O O . ARG A 1 216 ? -19.450 1.758 18.194 1.00 92.50 216 ARG A O 1
ATOM 1740 N N . THR A 1 217 ? -20.264 2.787 20.016 1.00 90.38 217 THR A N 1
ATOM 1741 C CA . THR A 1 217 ? -21.522 3.234 19.389 1.00 90.38 217 THR A CA 1
ATOM 1742 C C . THR A 1 217 ? -21.576 4.730 19.082 1.00 90.38 217 THR A C 1
ATOM 1744 O O . THR A 1 217 ? -22.507 5.174 18.424 1.00 90.38 217 THR A O 1
ATOM 1747 N N . THR A 1 218 ? -20.611 5.524 19.551 1.00 92.00 218 THR A N 1
ATOM 1748 C CA . THR A 1 218 ? -20.600 6.990 19.402 1.00 92.00 218 THR A CA 1
ATOM 1749 C C . THR A 1 218 ? -19.190 7.509 19.143 1.00 92.00 218 THR A C 1
ATOM 1751 O O . THR A 1 218 ? -18.224 6.898 19.603 1.00 92.00 218 THR A O 1
ATOM 1754 N N . GLY A 1 219 ? -19.078 8.666 18.490 1.00 93.62 219 GLY A N 1
ATOM 1755 C CA . GLY A 1 219 ? -17.806 9.340 18.204 1.00 93.62 219 GLY A CA 1
ATOM 1756 C C . GLY A 1 219 ? -17.538 9.459 16.706 1.00 93.62 219 GLY A C 1
ATOM 1757 O O . GLY A 1 219 ? -18.096 8.706 15.903 1.00 93.62 219 GLY A O 1
ATOM 1758 N N . SER A 1 220 ? -16.665 10.391 16.325 1.00 95.81 220 SER A N 1
ATOM 1759 C CA . SER A 1 220 ? -16.377 10.662 14.915 1.00 95.81 220 SER A CA 1
ATOM 1760 C C . SER A 1 220 ? -15.683 9.475 14.242 1.00 95.81 220 SER A C 1
ATOM 1762 O O . SER A 1 220 ? -15.962 9.163 13.085 1.00 95.81 220 SER A O 1
ATOM 1764 N N . LEU A 1 221 ? -14.840 8.741 14.979 1.00 95.75 221 LEU A N 1
ATOM 1765 C CA . LEU A 1 221 ? -14.175 7.540 14.469 1.00 95.75 221 LEU A CA 1
ATOM 1766 C C . LEU A 1 221 ? -15.165 6.405 14.174 1.00 95.75 221 LEU A C 1
ATOM 1768 O O . LEU A 1 221 ? -14.967 5.644 13.226 1.00 95.75 221 LEU A O 1
ATOM 1772 N N . VAL A 1 222 ? -16.242 6.298 14.960 1.00 96.38 222 VAL A N 1
ATOM 1773 C CA . VAL A 1 222 ? -17.308 5.308 14.738 1.00 96.38 222 VAL A CA 1
ATOM 1774 C C . VAL A 1 222 ? -18.067 5.638 13.455 1.00 96.38 222 VAL A C 1
ATOM 1776 O O . VAL A 1 222 ? -18.223 4.768 12.599 1.00 96.38 222 VAL A O 1
ATOM 1779 N N . GLU A 1 223 ? -18.472 6.898 13.280 1.00 96.44 223 GLU A N 1
ATOM 1780 C CA . GLU A 1 223 ? -19.162 7.368 12.071 1.00 96.44 223 GLU A CA 1
ATOM 1781 C C . GLU A 1 223 ? -18.308 7.163 10.814 1.00 96.44 223 GLU A C 1
ATOM 1783 O O . GLU A 1 223 ? -18.770 6.585 9.828 1.00 96.44 223 GLU A O 1
ATOM 1788 N N . ARG A 1 224 ? -17.033 7.564 10.873 1.00 97.25 224 ARG A N 1
ATOM 1789 C CA . ARG A 1 224 ? -16.057 7.373 9.793 1.00 97.25 224 ARG A CA 1
ATOM 1790 C C . ARG A 1 224 ? -15.883 5.903 9.420 1.00 97.25 224 ARG A C 1
ATOM 1792 O O . ARG A 1 224 ? -15.884 5.575 8.234 1.00 97.25 224 ARG A O 1
ATOM 1799 N N . GLY A 1 225 ? -15.784 5.018 10.416 1.00 96.69 225 GLY A N 1
ATOM 1800 C CA . GLY A 1 225 ? -15.689 3.573 10.210 1.00 96.69 225 GLY A CA 1
ATOM 1801 C C . GLY A 1 225 ? -16.913 2.995 9.493 1.00 96.69 225 GLY A C 1
ATOM 1802 O O . GLY A 1 225 ? -16.762 2.258 8.516 1.00 96.69 225 GLY A O 1
ATOM 1803 N N . TRP A 1 226 ? -18.122 3.375 9.919 1.00 96.50 226 TRP A N 1
ATOM 1804 C CA . TRP A 1 226 ? -19.372 2.952 9.276 1.00 96.50 226 TRP A CA 1
ATOM 1805 C C . TRP A 1 226 ? -19.487 3.422 7.826 1.00 96.50 226 TRP A C 1
ATOM 1807 O O . TRP A 1 226 ? -19.905 2.647 6.964 1.00 96.50 226 TRP A O 1
ATOM 1817 N N . GLN A 1 227 ? -19.066 4.655 7.535 1.00 97.25 227 GLN A N 1
ATOM 1818 C CA . GLN A 1 227 ? -19.102 5.218 6.182 1.00 97.25 227 GLN A CA 1
ATOM 1819 C C . GLN A 1 227 ? -18.258 4.427 5.171 1.00 97.25 227 GLN A C 1
ATOM 1821 O O . GLN A 1 227 ? -18.557 4.465 3.977 1.00 97.25 227 GLN A O 1
ATOM 1826 N N . GLN A 1 228 ? -17.228 3.694 5.615 1.00 97.19 228 GLN A N 1
ATOM 1827 C CA . GLN A 1 228 ? -16.376 2.931 4.697 1.00 97.19 228 GLN A CA 1
ATOM 1828 C C . GLN A 1 228 ? -16.992 1.598 4.265 1.00 97.19 228 GLN A C 1
ATOM 1830 O O . GLN A 1 228 ? -16.708 1.135 3.159 1.00 97.19 228 GLN A O 1
ATOM 1835 N N . LEU A 1 229 ? -17.829 0.972 5.101 1.00 95.62 229 LEU A N 1
ATOM 1836 C CA . LEU A 1 229 ? -18.300 -0.398 4.869 1.00 95.62 229 LEU A CA 1
ATOM 1837 C C . LEU A 1 229 ? -19.022 -0.607 3.530 1.00 95.62 229 LEU A C 1
ATOM 1839 O O . LEU A 1 229 ? -18.697 -1.591 2.866 1.00 95.62 229 LEU A O 1
ATOM 1843 N N . PRO A 1 230 ? -19.925 0.281 3.070 1.00 95.94 230 PRO A N 1
ATOM 1844 C CA . PRO A 1 230 ? -20.560 0.111 1.764 1.00 95.94 230 PRO A CA 1
ATOM 1845 C C . PRO A 1 230 ? -19.541 0.002 0.624 1.00 95.94 230 PRO A C 1
ATOM 1847 O O . PRO A 1 230 ? -19.608 -0.931 -0.172 1.00 95.94 230 PRO A O 1
ATOM 1850 N N . SER A 1 231 ? -18.542 0.893 0.591 1.00 97.00 231 SER A N 1
ATOM 1851 C CA . SER A 1 231 ? -17.477 0.835 -0.416 1.00 97.00 231 SER A CA 1
ATOM 1852 C C . SER A 1 231 ? -16.575 -0.388 -0.232 1.00 97.00 231 SER A C 1
ATOM 1854 O O . SER A 1 231 ? -16.122 -0.956 -1.219 1.00 97.00 231 SER A O 1
ATOM 1856 N N . VAL A 1 232 ? -16.322 -0.840 1.000 1.00 96.38 232 VAL A N 1
ATOM 1857 C CA . VAL A 1 232 ? -15.570 -2.085 1.228 1.00 96.38 232 VAL A CA 1
ATOM 1858 C C . VAL A 1 232 ? -16.268 -3.265 0.548 1.00 96.38 232 VAL A C 1
ATOM 1860 O O . VAL A 1 232 ? -15.617 -3.975 -0.210 1.00 96.38 232 VAL A O 1
ATOM 1863 N N . TYR A 1 233 ? -17.573 -3.447 0.756 1.00 95.44 233 TYR A N 1
ATOM 1864 C CA . TYR A 1 233 ? -18.333 -4.539 0.135 1.00 95.44 233 TYR A CA 1
ATOM 1865 C C . TYR A 1 233 ? -18.525 -4.366 -1.380 1.00 95.44 233 TYR A C 1
ATOM 1867 O O . TYR A 1 233 ? -18.606 -5.360 -2.096 1.00 95.44 233 TYR A O 1
ATOM 1875 N N . GLU A 1 234 ? -18.549 -3.129 -1.884 1.00 95.94 234 GLU A N 1
ATOM 1876 C CA . GLU A 1 234 ? -18.543 -2.838 -3.324 1.00 95.94 234 GLU A CA 1
ATOM 1877 C C . GLU A 1 234 ? -17.251 -3.334 -3.994 1.00 95.94 234 GLU A C 1
ATOM 1879 O O . GLU A 1 234 ? -17.293 -3.991 -5.034 1.00 95.94 234 GLU A O 1
ATOM 1884 N N . TYR A 1 235 ? -16.092 -3.060 -3.383 1.00 95.56 235 TYR A N 1
ATOM 1885 C CA . TYR A 1 235 ? -14.801 -3.494 -3.920 1.00 95.56 235 TYR A CA 1
ATOM 1886 C C . TYR A 1 235 ? -14.448 -4.939 -3.559 1.00 95.56 235 TYR A C 1
ATOM 1888 O O . TYR A 1 235 ? -13.651 -5.539 -4.281 1.00 95.56 235 TYR A O 1
ATOM 1896 N N . HIS A 1 236 ? -15.028 -5.507 -2.502 1.00 94.75 236 HIS A N 1
ATOM 1897 C CA . HIS A 1 236 ? -14.771 -6.868 -2.023 1.00 94.75 236 HIS A CA 1
ATOM 1898 C C . HIS A 1 236 ? -16.057 -7.707 -1.923 1.00 94.75 236 HIS A C 1
ATOM 1900 O O . HIS A 1 236 ? -16.452 -8.115 -0.824 1.00 94.75 236 HIS A O 1
ATOM 1906 N N . PRO A 1 237 ? -16.730 -7.992 -3.055 1.00 95.25 237 PRO A N 1
ATOM 1907 C CA . PRO A 1 237 ? -17.940 -8.810 -3.055 1.00 95.25 237 PRO A CA 1
ATOM 1908 C C . PRO A 1 237 ? -17.687 -10.243 -2.566 1.00 95.25 237 PRO A C 1
ATOM 1910 O O . PRO A 1 237 ? -18.620 -10.912 -2.129 1.00 95.25 237 PRO A O 1
ATOM 1913 N N . GLU A 1 238 ? -16.436 -10.714 -2.582 1.00 93.94 238 GLU A N 1
ATOM 1914 C CA . GLU A 1 238 ? -16.044 -11.998 -2.003 1.00 93.94 238 GLU A CA 1
ATOM 1915 C C . GLU A 1 238 ? -16.442 -12.145 -0.527 1.00 93.94 238 GLU A C 1
ATOM 1917 O O . GLU A 1 238 ? -16.708 -13.259 -0.094 1.00 93.94 238 GLU A O 1
ATOM 1922 N N . PHE A 1 239 ? -16.584 -11.053 0.236 1.00 94.44 239 PHE A N 1
ATOM 1923 C CA . PHE A 1 239 ? -17.019 -11.118 1.638 1.00 94.44 239 PHE A CA 1
ATOM 1924 C C . PHE A 1 239 ? -18.456 -11.597 1.832 1.00 94.44 239 PHE A C 1
ATOM 1926 O O . PHE A 1 239 ? -18.832 -11.946 2.951 1.00 94.44 239 PHE A O 1
ATOM 1933 N N . PHE A 1 240 ? -19.262 -11.623 0.769 1.00 92.81 240 PHE A N 1
ATOM 1934 C CA . PHE A 1 240 ? -20.592 -12.221 0.807 1.00 92.81 240 PHE A CA 1
ATOM 1935 C C . PHE A 1 240 ? -20.566 -13.746 0.671 1.00 92.81 240 PHE A C 1
ATOM 1937 O O . PHE A 1 240 ? -21.594 -14.374 0.910 1.00 92.81 240 PHE A O 1
ATOM 1944 N N . ASP A 1 241 ? -19.432 -14.351 0.302 1.00 93.12 241 ASP A N 1
ATOM 1945 C CA . ASP A 1 241 ? -19.311 -15.800 0.163 1.00 93.12 241 ASP A CA 1
ATOM 1946 C C . ASP A 1 241 ? -19.106 -16.474 1.534 1.00 93.12 241 ASP A C 1
ATOM 1948 O O . ASP A 1 241 ? -18.035 -16.335 2.133 1.00 93.12 241 ASP A O 1
ATOM 1952 N N . PRO A 1 242 ? -20.081 -17.252 2.039 1.00 91.44 242 PRO A N 1
ATOM 1953 C CA . PRO A 1 242 ? -19.956 -17.934 3.320 1.00 91.44 242 PRO A CA 1
ATOM 1954 C C . PRO A 1 242 ? -19.055 -19.179 3.260 1.00 91.44 242 PRO A C 1
ATOM 1956 O O . PRO A 1 242 ? -18.927 -19.857 4.274 1.00 91.44 242 PRO A O 1
ATOM 1959 N N . SER A 1 243 ? -18.441 -19.516 2.116 1.00 92.12 243 SER A N 1
ATOM 1960 C CA . SER A 1 243 ? -17.536 -20.673 2.000 1.00 92.12 243 SER A CA 1
ATOM 1961 C C . SER A 1 243 ? -16.275 -20.558 2.865 1.00 92.12 243 SER A C 1
ATOM 1963 O O . SER A 1 243 ? -15.632 -21.567 3.152 1.00 92.12 243 SER A O 1
ATOM 1965 N N . GLN A 1 244 ? -15.925 -19.339 3.283 1.00 88.62 244 GLN A N 1
ATOM 1966 C CA . GLN A 1 244 ? -14.749 -19.055 4.094 1.00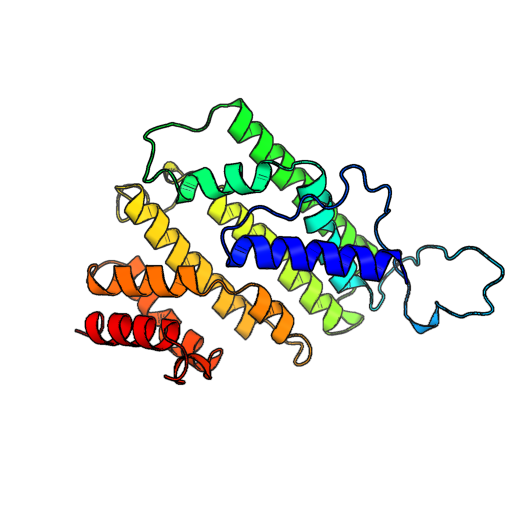 88.62 244 GLN A CA 1
ATOM 1967 C C . GLN A 1 244 ? -15.134 -18.650 5.522 1.00 88.62 244 GLN A C 1
ATOM 1969 O O . GLN A 1 244 ? -15.881 -17.690 5.731 1.00 88.62 244 GLN A O 1
ATOM 1974 N N . ASP A 1 245 ? -14.543 -19.309 6.523 1.00 87.12 245 ASP A N 1
ATOM 1975 C CA . ASP A 1 245 ? -14.831 -19.060 7.946 1.00 87.12 245 ASP A CA 1
ATOM 1976 C C . ASP A 1 245 ? -14.625 -17.593 8.358 1.00 87.12 245 ASP A C 1
ATOM 1978 O O . ASP A 1 245 ? -15.374 -17.047 9.176 1.00 87.12 245 ASP A O 1
ATOM 1982 N N . TYR A 1 246 ? -13.632 -16.921 7.770 1.00 84.75 246 TYR A N 1
ATOM 1983 C CA . TYR A 1 246 ? -13.337 -15.525 8.086 1.00 84.75 246 TYR A CA 1
ATOM 1984 C C . TYR A 1 246 ? -14.391 -14.551 7.526 1.00 84.75 246 TYR A C 1
ATOM 1986 O O . TYR A 1 246 ? -14.676 -13.541 8.173 1.00 84.75 246 TYR A O 1
ATOM 1994 N N . HIS A 1 247 ? -15.046 -14.864 6.398 1.00 91.94 247 HIS A N 1
ATOM 1995 C CA . HIS A 1 247 ? -16.187 -14.082 5.900 1.00 91.94 247 HIS A CA 1
ATOM 1996 C C . HIS A 1 247 ? -17.390 -14.208 6.840 1.00 91.94 247 HIS A C 1
ATOM 1998 O O . HIS A 1 247 ? -18.028 -13.210 7.179 1.00 91.94 247 HIS A O 1
ATOM 2004 N N . ILE A 1 248 ? -17.651 -15.418 7.350 1.00 90.81 248 ILE A N 1
ATOM 2005 C CA . ILE A 1 248 ? -18.700 -15.649 8.353 1.00 90.81 248 ILE A CA 1
ATOM 2006 C C . ILE A 1 248 ? -18.410 -14.844 9.628 1.00 90.81 248 ILE A C 1
ATOM 2008 O O . ILE A 1 248 ? -19.318 -14.242 10.207 1.00 90.81 248 ILE A O 1
ATOM 2012 N N . ALA A 1 249 ? -17.154 -14.823 10.084 1.00 89.44 249 ALA A N 1
ATOM 2013 C CA . ALA A 1 249 ? -16.753 -14.042 11.251 1.00 89.44 249 ALA A CA 1
ATOM 2014 C C . ALA A 1 249 ? -16.990 -12.536 11.041 1.00 89.44 249 ALA A C 1
ATOM 2016 O O . ALA A 1 249 ? -17.586 -11.887 11.905 1.00 89.44 249 ALA A O 1
ATOM 2017 N N . LEU A 1 250 ? -16.595 -11.996 9.883 1.00 92.38 250 LEU A N 1
ATOM 2018 C CA . LEU A 1 250 ? -16.852 -10.603 9.517 1.00 92.38 250 LEU A CA 1
ATOM 2019 C C . LEU A 1 250 ? -18.356 -10.294 9.507 1.00 92.38 250 LEU A C 1
ATOM 2021 O O . LEU A 1 250 ? -18.782 -9.335 10.150 1.00 92.38 250 LEU A O 1
ATOM 2025 N N . ALA A 1 251 ? -19.168 -11.133 8.858 1.00 92.06 251 ALA A N 1
ATOM 2026 C CA . ALA A 1 251 ? -20.618 -10.961 8.792 1.00 92.06 251 ALA A CA 1
ATOM 2027 C C . ALA A 1 251 ? -21.262 -10.929 10.190 1.00 92.06 251 ALA A C 1
ATOM 2029 O O . ALA A 1 251 ? -22.084 -10.056 10.477 1.00 92.06 251 ALA A O 1
ATOM 2030 N N . LYS A 1 252 ? -20.839 -11.818 11.102 1.00 91.38 252 LYS A N 1
ATOM 2031 C CA . LYS A 1 252 ? -21.295 -11.813 12.505 1.00 91.38 252 LYS A CA 1
ATOM 2032 C C . 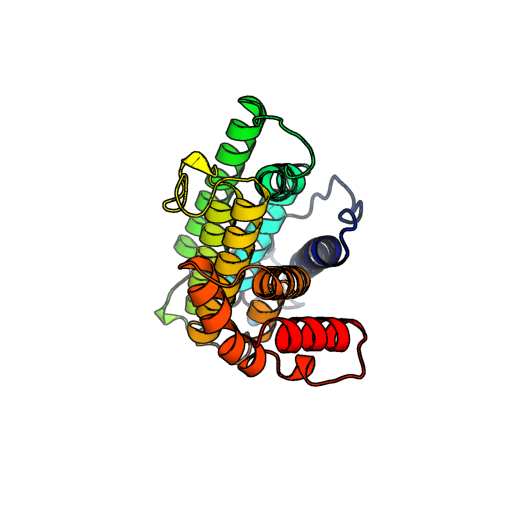LYS A 1 252 ? -20.978 -10.492 13.205 1.00 91.38 252 LYS A C 1
ATOM 2034 O O . LYS A 1 252 ? -21.831 -9.975 13.928 1.00 91.38 252 LYS A O 1
ATOM 2039 N N . PHE A 1 253 ? -19.777 -9.943 13.008 1.00 92.00 253 PHE A N 1
ATOM 2040 C CA . PHE A 1 253 ? -19.417 -8.649 13.588 1.00 92.00 253 PHE A CA 1
ATOM 2041 C C . PHE A 1 253 ? -20.229 -7.502 12.988 1.00 92.00 253 PHE A C 1
ATOM 2043 O O . PHE A 1 253 ? -20.710 -6.671 13.753 1.00 92.00 253 PHE A O 1
ATOM 2050 N N . VAL A 1 254 ? -20.443 -7.487 11.667 1.00 92.25 254 VAL A N 1
ATOM 2051 C CA . VAL A 1 254 ? -21.253 -6.453 11.000 1.00 92.25 254 VAL A CA 1
ATOM 2052 C C . VAL A 1 254 ? -22.681 -6.457 11.539 1.00 92.25 254 VAL A C 1
ATOM 2054 O O . VAL A 1 254 ? -23.158 -5.419 11.987 1.00 92.25 254 VAL A O 1
ATOM 2057 N N . VAL A 1 255 ? -23.341 -7.620 11.582 1.00 91.69 255 VAL A N 1
ATOM 2058 C CA . VAL A 1 255 ? -24.717 -7.739 12.098 1.00 91.69 255 VAL A CA 1
ATOM 2059 C C . VAL A 1 255 ? -24.794 -7.343 13.570 1.00 91.69 255 VAL A C 1
ATOM 2061 O O . VAL A 1 255 ? -25.726 -6.664 13.983 1.00 91.69 255 VAL A O 1
ATOM 2064 N N . LYS A 1 256 ? -23.805 -7.733 14.381 1.00 90.06 256 LYS A N 1
ATOM 2065 C CA . LYS A 1 256 ? -23.769 -7.359 15.800 1.00 90.06 256 LYS A CA 1
ATOM 2066 C C . LYS A 1 256 ? -23.592 -5.853 16.003 1.00 90.06 256 LYS A C 1
ATOM 2068 O O . LYS A 1 256 ? -24.119 -5.327 16.984 1.00 90.06 256 LYS A O 1
ATOM 2073 N N . ALA A 1 257 ? -22.811 -5.209 15.139 1.00 88.75 257 ALA A N 1
ATOM 2074 C CA . ALA A 1 257 ? -22.535 -3.781 15.188 1.00 88.75 257 ALA A CA 1
ATOM 2075 C C . ALA A 1 257 ? -23.704 -2.939 14.656 1.00 88.75 257 ALA A C 1
ATOM 2077 O O . ALA A 1 257 ? -23.900 -1.826 15.130 1.00 88.75 257 ALA A O 1
ATOM 2078 N N . TRP A 1 258 ? -24.501 -3.484 13.733 1.00 84.69 258 TRP A N 1
ATOM 2079 C CA . TRP A 1 258 ? -25.704 -2.853 13.192 1.00 84.69 258 TRP A CA 1
ATOM 2080 C C . TRP A 1 258 ? -26.850 -2.889 14.216 1.00 84.69 258 TRP A C 1
ATOM 2082 O O . TRP A 1 258 ? -27.726 -3.756 14.166 1.00 84.69 258 TRP A O 1
ATOM 2092 N N . ARG A 1 259 ? -26.801 -1.982 15.194 1.00 63.53 259 ARG A N 1
ATOM 2093 C CA . ARG A 1 259 ? -27.826 -1.785 16.228 1.00 63.53 259 ARG A CA 1
ATOM 2094 C C . ARG A 1 259 ? -28.447 -0.407 16.132 1.00 63.53 259 ARG A C 1
ATOM 2096 O O . ARG A 1 259 ? -27.686 0.548 15.868 1.00 63.53 259 ARG A O 1
#

Secondary structure (DSSP, 8-state):
-HHHHHHHHHHHHHHHHHHHTPPPP---SS---PPPPS--STT--TT--SPPPPPSS--TTHHHHHHHHHHHHHHHSTTHHHHHHHHHHGGG--PPPPHHHHHHHHHHHHHHHHHHHHHHHHH--GGG-HHHHHHHHHHHHHHHHHHHHHS-GGGSTTBTTTB-SHHHHHHHHHHHHHHHHHHHHHH---GGGHHHHHTT--HHHHHHHHHHHTT--SSHHHHHHHHHHHHHHHH-GGGG-TTSHHHHHHHHHHHHH--

pLDDT: mean 87.82, std 10.45, range [41.75, 97.94]

Organism: NCBI:txid1347389

Radius of gyration: 20.24 Å; chains: 1; bounding box: 54×36×58 Å

Foldseek 3Di:
DVLLVVLVVLLVQVLVCVQVVHARPPPPVVDPRDHDAQDEPVRDDPPDPDDDDHDWEAYLCLQVQLSSLLSVLCSVPVCQVVLLCCLLPCVPPPDDDDPVSLVVLVVSLVSSLVSLVVSLVTHADPVVDQSRVLSVLVSVLVSVLSCLSSDHLCPDPCPPPQPPDSLSSNLLNLLVQLVSLLVSLVSRPDPVCSVVSVSSDHLVSLLSNLLVLLVDPDDPSNVSNVVSVVSVCVSCVVLVDVPDVSSVSSVVSNVSSPD

Sequence (259 aa):
MRRRIWWQIFMLDIKFSMISGLSQSLLPRPCDCKLPKNLDDADLHTGATERYKDRDGPTEMIMPLVVHQIGYCMQQQPDIEALMLYNELSTLSSGRKSKVQSAQIGSFVKTLQDRLNNAIQKHSDAAAGPVHELAALVKNLILQKIKETTCPPQEQPEWGTEILTPKDNLFKWAVTSTEQNIIAYKSNKHPGFLWFIKLLFQYDVLIYMVGQLSQRTTGSLVERGWQQLPSVYEYHPEFFDPSQDYHIALAKFVVKAWR